Protein AF-A0A083YFI4-F1 (afdb_monomer)

Sequence (212 aa):
MFFKEQSKVVQQERFKRLYSNYQNNYQNDERKKQAILNELHSLQDGAIIGDGRSDFTLKTRSYPFQYNHQNFILLDVPGIEGNEKKVIDQISNATQKAHAIFYVTKTPNPPQKGEEGKRGTIEKIQRQLDSQTEVWTIFNKPINSPRALKDKLINDEKESLKILNKEMKNILGKHYKGYKAVSAQMAFYGLVQALIPETDFDKKKQKFLEIF

InterPro domains:
  IPR006073 GTP binding domain [PF01926] (53-141)
  IPR027417 P-loop containing nucleoside triphosphate hydrolase [G3DSA:3.40.50.300] (4-208)
  IPR027417 P-loop containing nucleoside triphosphate hydrolase [SSF52540] (36-129)

Secondary structure (DSSP, 8-state):
-----HHHHHHHHHHHHHHHHHHHH-TT-HHHHHHHHHHHHHHSTTTTS--S-TT---S-EEEEEEETTEEEEEEEPPPSSS-GGGTHHHHHHHHHT-SEEEEEESSSSPPPPPPTTS--HHHHHHTT--TT-EEEEEEE---SSGGGGSS-S-STTHHHHHHHHHHHHHHHGGGEEEEEEE-HHHHHHHH--S--TTSHHHHHHHHHHTT-

Radius of gyration: 20.37 Å; Cα contacts (8 Å, |Δi|>4): 241; chains: 1; bounding box: 48×40×55 Å

Mean predicted aligned error: 8.04 Å

Nearest PDB structures (foldseek):
  3zjc-assembly1_A  TM=4.559E-01  e=6.738E-02  Homo sapiens
  8esr-assembly1_b  TM=4.733E-01  e=2.720E+00  Schizosaccharomyces pombe
  6rmd-assembly1_A  TM=3.911E-01  e=1.180E+00  Plasmodium falciparum 3D7
  6rmw-assembly1_B  TM=3.793E-01  e=2.019E+00  Plasmodium falciparum 3D7
  6rme-assembly1_C  TM=3.776E-01  e=3.065E+00  Plasmodium falciparum 3D7

pLDDT: mean 82.05, std 11.58, range [45.28, 97.06]

Structure (mmCIF, N/CA/C/O backbone):
data_AF-A0A083YFI4-F1
#
_entry.id   AF-A0A083YFI4-F1
#
loop_
_atom_site.group_PDB
_atom_site.id
_atom_site.type_symbol
_atom_site.label_atom_id
_atom_site.label_alt_id
_atom_site.label_comp_id
_atom_site.label_asym_id
_atom_site.label_entity_id
_atom_site.label_seq_id
_atom_site.pdbx_PDB_ins_code
_atom_site.Cartn_x
_atom_site.Cartn_y
_atom_site.Cartn_z
_atom_site.occupancy
_atom_site.B_iso_or_equiv
_atom_site.auth_seq_id
_atom_site.auth_comp_id
_atom_site.auth_asym_id
_atom_site.auth_atom_id
_atom_site.pdbx_PDB_model_num
ATOM 1 N N . MET A 1 1 ? 3.156 -15.801 -8.049 1.00 48.34 1 MET A N 1
ATOM 2 C CA . MET A 1 1 ? 2.617 -14.423 -8.040 1.00 48.34 1 MET A CA 1
ATOM 3 C C . MET A 1 1 ? 1.168 -14.492 -7.596 1.00 48.34 1 MET A C 1
ATOM 5 O O . MET A 1 1 ? 0.437 -15.287 -8.168 1.00 48.34 1 MET A O 1
ATOM 9 N N . PHE A 1 2 ? 0.800 -13.737 -6.558 1.00 50.25 2 PHE A N 1
ATOM 10 C CA . PHE A 1 2 ? -0.503 -13.816 -5.874 1.00 50.25 2 PHE A CA 1
ATOM 11 C C . PHE A 1 2 ? -1.688 -13.400 -6.770 1.00 50.25 2 PHE A C 1
ATOM 13 O O . PHE A 1 2 ? -2.797 -13.884 -6.593 1.00 50.25 2 PHE A O 1
ATOM 20 N N . PHE A 1 3 ? -1.415 -12.584 -7.794 1.00 57.53 3 PHE A N 1
ATOM 21 C CA . PHE A 1 3 ? -2.350 -12.217 -8.855 1.00 57.53 3 PHE A CA 1
ATOM 22 C C . PHE A 1 3 ? -1.630 -12.395 -10.198 1.00 57.53 3 PHE A C 1
ATOM 24 O O . PHE A 1 3 ? -0.803 -11.568 -10.578 1.00 57.53 3 PHE A O 1
ATOM 31 N N . LYS A 1 4 ? -1.850 -13.516 -10.894 1.00 63.12 4 LYS A N 1
ATOM 32 C CA . LYS A 1 4 ? -1.371 -13.690 -12.277 1.00 63.12 4 LYS A CA 1
ATOM 33 C C . LYS A 1 4 ? -2.410 -13.109 -13.228 1.00 63.12 4 LYS A C 1
ATOM 35 O O . LYS A 1 4 ? -3.120 -13.843 -13.906 1.00 63.12 4 LYS A O 1
ATOM 40 N N . GLU A 1 5 ? -2.524 -11.789 -13.240 1.00 72.25 5 GLU A N 1
ATOM 41 C CA . GLU A 1 5 ? -3.345 -11.122 -14.241 1.00 72.25 5 GLU A CA 1
ATOM 42 C C . GLU A 1 5 ? -2.698 -11.328 -15.617 1.00 72.25 5 GLU A C 1
ATOM 44 O O . GLU A 1 5 ? -1.515 -11.030 -15.809 1.00 72.25 5 GLU A O 1
ATOM 49 N N . GLN A 1 6 ? -3.444 -11.883 -16.574 1.00 75.81 6 GLN A N 1
ATOM 50 C CA . GLN A 1 6 ? -2.901 -12.242 -17.888 1.00 75.81 6 GLN A CA 1
ATOM 51 C C . GLN A 1 6 ? -2.330 -11.019 -18.620 1.00 75.81 6 GLN A C 1
ATOM 53 O O . GLN A 1 6 ? -1.275 -11.110 -19.246 1.00 75.81 6 GLN A O 1
ATOM 58 N N . SER A 1 7 ? -2.973 -9.858 -18.464 1.00 78.56 7 SER A N 1
ATOM 59 C CA . SER A 1 7 ? -2.499 -8.561 -18.957 1.00 78.56 7 SER A CA 1
ATOM 60 C C . SER A 1 7 ? -1.080 -8.247 -18.462 1.00 78.56 7 SER A C 1
ATOM 62 O O . SER A 1 7 ? -0.211 -7.862 -19.247 1.00 78.56 7 SER A O 1
ATOM 64 N N . LYS A 1 8 ? -0.808 -8.481 -17.173 1.00 81.00 8 LYS A N 1
ATOM 65 C CA . LYS A 1 8 ? 0.487 -8.199 -16.560 1.00 81.00 8 LYS A CA 1
ATOM 66 C C . LYS A 1 8 ? 1.566 -9.177 -17.013 1.00 81.00 8 LYS A C 1
ATOM 68 O O . LYS A 1 8 ? 2.686 -8.747 -17.279 1.00 81.00 8 LYS A O 1
ATOM 73 N N . VAL A 1 9 ? 1.229 -10.458 -17.171 1.00 83.62 9 VAL A N 1
ATOM 74 C CA . VAL A 1 9 ? 2.148 -11.461 -17.743 1.00 83.62 9 VAL A CA 1
ATOM 75 C C . VAL A 1 9 ? 2.562 -11.053 -19.158 1.00 83.62 9 VAL A C 1
ATOM 77 O O . VAL A 1 9 ? 3.747 -11.050 -19.476 1.00 83.62 9 VAL A O 1
ATOM 80 N N . VAL A 1 10 ? 1.607 -10.620 -19.986 1.00 86.81 10 VAL A N 1
ATOM 81 C CA . VAL A 1 10 ? 1.885 -10.137 -21.347 1.00 86.81 10 VAL A CA 1
ATOM 82 C C . VAL A 1 10 ? 2.791 -8.901 -21.334 1.00 86.81 10 VAL A C 1
ATOM 84 O O . VAL A 1 10 ? 3.729 -8.831 -22.126 1.00 86.81 10 VAL A O 1
ATOM 87 N N . GLN A 1 11 ? 2.570 -7.946 -20.424 1.00 86.69 11 GLN A N 1
ATOM 88 C CA . GLN A 1 11 ? 3.452 -6.779 -20.277 1.00 86.69 11 GLN A CA 1
ATOM 89 C C . GLN A 1 11 ? 4.880 -7.172 -19.872 1.00 86.69 11 GLN A C 1
ATOM 91 O O . GLN A 1 11 ? 5.835 -6.639 -20.433 1.00 86.69 11 GLN A O 1
ATOM 96 N N . GLN A 1 12 ? 5.037 -8.117 -18.942 1.00 87.81 12 GLN A N 1
ATOM 97 C CA . GLN A 1 12 ? 6.351 -8.603 -18.507 1.00 87.81 12 GLN A CA 1
ATOM 98 C C . GLN A 1 12 ? 7.083 -9.353 -19.628 1.00 87.81 12 GLN A C 1
ATOM 100 O O . GLN A 1 12 ? 8.281 -9.161 -19.816 1.00 87.81 12 GLN A O 1
ATOM 105 N N . GLU A 1 13 ? 6.375 -10.155 -20.425 1.00 89.88 13 GLU A N 1
ATOM 106 C CA . GLU A 1 13 ? 6.953 -10.808 -21.605 1.00 89.88 13 GLU A CA 1
ATOM 107 C C . GLU A 1 13 ? 7.334 -9.800 -22.698 1.00 89.88 13 GLU A C 1
ATOM 109 O O . GLU A 1 13 ? 8.404 -9.910 -23.301 1.00 89.88 13 GLU A O 1
ATOM 114 N N . ARG A 1 14 ? 6.512 -8.765 -22.918 1.00 91.38 14 ARG A N 1
ATOM 115 C CA . ARG A 1 14 ? 6.862 -7.654 -23.817 1.00 91.38 14 ARG A CA 1
ATOM 116 C C . ARG A 1 14 ? 8.122 -6.942 -23.338 1.00 91.38 14 ARG A C 1
ATOM 118 O O . ARG A 1 14 ? 9.013 -6.724 -24.152 1.00 91.38 14 ARG A O 1
ATOM 125 N N . PHE A 1 15 ? 8.221 -6.637 -22.043 1.00 92.06 15 PHE A N 1
ATOM 126 C CA . PHE A 1 15 ? 9.411 -6.031 -21.445 1.00 92.06 15 PHE A CA 1
ATOM 127 C C . PHE A 1 15 ? 10.665 -6.864 -21.736 1.00 92.06 15 PHE A C 1
ATOM 129 O O . PHE A 1 15 ? 11.638 -6.328 -22.260 1.00 92.06 15 PHE A O 1
ATOM 136 N N . LYS A 1 16 ? 10.627 -8.179 -21.472 1.00 90.12 16 LYS A N 1
ATOM 137 C CA . LYS A 1 16 ? 11.763 -9.086 -21.719 1.00 90.12 16 LYS A CA 1
ATOM 138 C C . LYS A 1 16 ? 12.209 -9.055 -23.181 1.00 90.12 16 LYS A C 1
ATOM 140 O O . LYS A 1 16 ? 13.391 -8.872 -23.451 1.00 90.12 16 LYS A O 1
ATOM 145 N N . ARG A 1 17 ? 11.266 -9.173 -24.124 1.00 90.00 17 ARG A N 1
ATOM 146 C CA . ARG A 1 17 ? 11.559 -9.126 -25.569 1.00 90.00 17 ARG A CA 1
ATOM 147 C C . ARG A 1 17 ? 12.177 -7.795 -25.985 1.00 90.00 17 ARG A C 1
ATOM 149 O O . ARG A 1 17 ? 13.165 -7.777 -26.715 1.00 90.00 17 ARG A O 1
ATOM 156 N N . LEU A 1 18 ? 11.603 -6.687 -25.517 1.00 89.88 18 LEU A N 1
ATOM 157 C CA . LEU A 1 18 ? 12.092 -5.349 -25.838 1.00 89.88 18 LEU A CA 1
ATOM 158 C C . LEU A 1 18 ? 13.505 -5.131 -25.283 1.00 89.88 18 LEU A C 1
ATOM 160 O O . LEU A 1 18 ? 14.359 -4.580 -25.972 1.00 89.88 18 LEU A O 1
ATOM 164 N N . TYR A 1 19 ? 13.763 -5.619 -24.069 1.00 87.94 19 TYR A N 1
ATOM 165 C CA . TYR A 1 19 ? 15.064 -5.523 -23.420 1.00 87.94 19 TYR A CA 1
ATOM 166 C C . TYR A 1 19 ? 16.136 -6.353 -24.143 1.00 87.94 19 TYR A C 1
ATOM 168 O O . TYR A 1 19 ? 17.214 -5.834 -24.426 1.00 87.94 19 TYR A O 1
ATOM 176 N N . SER A 1 20 ? 15.836 -7.595 -24.539 1.00 86.69 20 SER A N 1
ATOM 177 C CA . SER A 1 20 ? 16.761 -8.404 -25.349 1.00 86.69 20 SER A CA 1
ATOM 178 C C . SER A 1 20 ? 17.092 -7.736 -26.688 1.00 86.69 20 SER A C 1
ATOM 180 O O . SER A 1 20 ? 18.245 -7.726 -27.111 1.00 86.69 20 SER A O 1
ATOM 182 N N . ASN A 1 21 ? 16.104 -7.117 -27.342 1.00 83.88 21 ASN A N 1
ATOM 183 C CA . ASN A 1 21 ? 16.334 -6.364 -28.577 1.00 83.88 21 ASN A CA 1
ATOM 184 C C . ASN A 1 21 ? 17.195 -5.114 -28.346 1.00 83.88 21 ASN A C 1
ATOM 186 O O . ASN A 1 21 ? 18.066 -4.818 -29.164 1.00 83.88 21 ASN A O 1
ATOM 190 N N . TYR A 1 22 ? 16.968 -4.397 -27.240 1.00 82.06 22 TYR A N 1
ATOM 191 C CA . TYR A 1 22 ? 17.758 -3.233 -26.839 1.00 82.06 22 TYR A CA 1
ATOM 192 C C . TYR A 1 22 ? 19.246 -3.579 -26.699 1.00 82.06 22 TYR A C 1
ATOM 194 O O . TYR A 1 22 ? 20.089 -2.880 -27.261 1.00 82.06 22 TYR A O 1
ATOM 202 N N . GLN A 1 23 ? 19.560 -4.683 -26.012 1.00 78.19 23 GLN A N 1
ATOM 203 C CA . GLN A 1 23 ? 20.938 -5.136 -25.797 1.00 78.19 23 GLN A CA 1
ATOM 204 C C . GLN A 1 23 ? 21.660 -5.495 -27.104 1.00 78.19 23 GLN A C 1
ATOM 206 O O . GLN A 1 23 ? 22.851 -5.218 -27.232 1.00 78.19 23 GLN A O 1
ATOM 211 N N . ASN A 1 24 ? 20.947 -6.073 -28.076 1.00 76.19 24 ASN A N 1
ATOM 212 C CA . ASN A 1 24 ? 21.559 -6.630 -29.285 1.00 76.19 24 ASN A CA 1
ATOM 213 C C . ASN A 1 24 ? 21.723 -5.628 -30.443 1.00 76.19 24 ASN A C 1
ATOM 215 O O . ASN A 1 24 ? 22.639 -5.792 -31.243 1.00 76.19 24 ASN A O 1
ATOM 219 N N . ASN A 1 25 ? 20.857 -4.611 -30.570 1.00 69.44 25 ASN A N 1
ATOM 220 C CA . ASN A 1 25 ? 20.651 -3.949 -31.873 1.00 69.44 25 ASN A CA 1
ATOM 221 C C . ASN A 1 25 ? 20.820 -2.417 -31.913 1.00 69.44 25 ASN A C 1
ATOM 223 O O . ASN A 1 25 ? 20.696 -1.838 -32.992 1.00 69.44 25 ASN A O 1
ATOM 227 N N . TYR A 1 26 ? 21.080 -1.728 -30.794 1.00 64.00 26 TYR A N 1
ATOM 228 C CA . TYR A 1 26 ? 20.929 -0.257 -30.739 1.00 64.00 26 TYR A CA 1
ATOM 229 C C . TYR A 1 26 ? 22.141 0.527 -30.218 1.00 64.00 26 TYR A C 1
ATOM 231 O O . TYR A 1 26 ? 21.986 1.640 -29.723 1.00 64.00 26 TYR A O 1
ATOM 239 N N . GLN A 1 27 ? 23.359 0.004 -30.381 1.00 61.72 27 GLN A N 1
ATOM 240 C CA . GLN A 1 27 ? 24.574 0.706 -29.937 1.00 61.72 27 GLN A CA 1
ATOM 241 C C . GLN A 1 27 ? 24.898 1.985 -30.742 1.00 61.72 27 GLN A C 1
ATOM 243 O O . GLN A 1 27 ? 25.585 2.853 -30.218 1.00 61.72 27 GLN A O 1
ATOM 248 N N . ASN A 1 28 ? 24.362 2.149 -31.964 1.00 66.25 28 ASN A N 1
ATOM 249 C CA . ASN A 1 28 ? 24.799 3.201 -32.901 1.00 66.25 28 ASN A CA 1
ATOM 250 C C . ASN A 1 28 ? 23.723 4.250 -33.289 1.00 66.25 28 ASN A C 1
ATOM 252 O O . ASN A 1 28 ? 24.005 5.118 -34.111 1.00 66.25 28 ASN A O 1
ATOM 256 N N . ASP A 1 29 ? 22.499 4.197 -32.738 1.00 79.44 29 ASP A N 1
ATOM 257 C CA . ASP A 1 29 ? 21.409 5.158 -33.033 1.00 79.44 29 ASP A CA 1
ATOM 258 C C . ASP A 1 29 ? 20.744 5.655 -31.736 1.00 79.44 29 ASP A C 1
ATOM 260 O O . ASP A 1 29 ? 19.821 5.037 -31.195 1.00 79.44 29 ASP A O 1
ATOM 264 N N . GLU A 1 30 ? 21.223 6.798 -31.235 1.00 80.62 30 GLU A N 1
ATOM 265 C CA . GLU A 1 30 ? 20.799 7.386 -29.956 1.00 80.62 30 GLU A CA 1
ATOM 266 C C . GLU A 1 30 ? 19.299 7.738 -29.907 1.00 80.62 30 GLU A C 1
ATOM 268 O O . GLU A 1 30 ? 18.665 7.614 -28.857 1.00 80.62 30 GLU A O 1
ATOM 273 N N . ARG A 1 31 ? 18.669 8.105 -31.035 1.00 82.88 31 ARG A N 1
ATOM 274 C CA . ARG A 1 31 ? 17.223 8.405 -31.048 1.00 82.88 31 ARG A CA 1
ATOM 275 C C . ARG A 1 31 ? 16.388 7.145 -30.856 1.00 82.88 31 ARG A C 1
ATOM 277 O O . ARG A 1 31 ? 15.433 7.156 -30.077 1.00 82.88 31 ARG A O 1
ATOM 284 N N . LYS A 1 32 ? 16.743 6.054 -31.541 1.00 81.62 32 LYS A N 1
ATOM 285 C CA . LYS A 1 32 ? 16.047 4.765 -31.381 1.00 81.62 32 LYS A CA 1
ATOM 286 C C . LYS A 1 32 ? 16.263 4.181 -29.989 1.00 81.62 32 LYS A C 1
ATOM 288 O O . LYS A 1 32 ? 15.315 3.682 -29.388 1.00 81.62 32 LYS A O 1
ATOM 293 N N . LYS A 1 33 ? 17.474 4.317 -29.452 1.00 82.19 33 LYS A N 1
ATOM 294 C CA . LYS A 1 33 ? 17.817 3.926 -28.082 1.00 82.19 33 LYS A CA 1
ATOM 295 C C . LYS A 1 33 ? 16.924 4.626 -27.055 1.00 82.19 33 LYS A C 1
ATOM 297 O O . LYS A 1 33 ? 16.316 3.955 -26.223 1.00 82.19 33 LYS A O 1
ATOM 302 N N . GLN A 1 34 ? 16.769 5.948 -27.159 1.00 84.44 34 GLN A N 1
ATOM 303 C CA . GLN A 1 34 ? 15.918 6.708 -26.241 1.00 84.44 34 GLN A CA 1
ATOM 304 C C . GLN A 1 34 ? 14.441 6.299 -26.332 1.00 84.44 34 GLN A C 1
ATOM 306 O O . GLN A 1 34 ? 13.768 6.191 -25.308 1.00 84.44 34 GLN A O 1
ATOM 311 N N . ALA A 1 35 ? 13.928 6.041 -27.539 1.00 86.94 35 ALA A N 1
ATOM 312 C CA . ALA A 1 35 ? 12.547 5.596 -27.723 1.00 86.94 35 ALA A CA 1
ATOM 313 C C . ALA A 1 35 ? 12.279 4.246 -27.032 1.00 86.94 35 ALA A C 1
ATOM 315 O O . ALA A 1 35 ? 11.279 4.100 -26.328 1.00 86.94 35 ALA A O 1
ATOM 316 N N . ILE A 1 36 ? 13.202 3.290 -27.168 1.00 86.25 36 ILE A N 1
ATOM 317 C CA . ILE A 1 36 ? 13.095 1.968 -26.537 1.00 86.25 36 ILE A CA 1
ATOM 318 C C . ILE A 1 36 ? 13.219 2.071 -25.016 1.00 86.25 36 ILE A C 1
ATOM 320 O O . ILE A 1 36 ? 12.456 1.426 -24.302 1.00 86.25 36 ILE A O 1
ATOM 324 N N . LEU A 1 37 ? 14.127 2.909 -24.505 1.00 86.06 37 LEU A N 1
ATOM 325 C CA . LEU A 1 37 ? 14.246 3.152 -23.064 1.00 86.06 37 LEU A CA 1
ATOM 326 C C . LEU A 1 37 ? 12.955 3.728 -22.477 1.00 86.06 37 LEU A C 1
ATOM 328 O O . LEU A 1 37 ? 12.505 3.267 -21.430 1.00 86.06 37 LEU A O 1
ATOM 332 N N . ASN A 1 38 ? 12.314 4.678 -23.161 1.00 88.00 38 ASN A N 1
ATOM 333 C CA . ASN A 1 38 ? 11.027 5.224 -22.724 1.00 88.00 38 ASN A CA 1
ATOM 334 C C . ASN A 1 38 ? 9.939 4.136 -22.667 1.00 88.00 38 ASN A C 1
ATOM 336 O O . ASN A 1 38 ? 9.152 4.091 -21.720 1.00 88.00 38 ASN A O 1
ATOM 340 N N . GLU A 1 39 ? 9.914 3.228 -23.646 1.00 90.25 39 GLU A N 1
ATOM 341 C CA . GLU A 1 39 ? 8.981 2.099 -23.649 1.00 90.25 39 GLU A CA 1
ATOM 342 C C . GLU A 1 39 ? 9.288 1.105 -22.516 1.00 90.25 39 GLU A C 1
ATOM 344 O O . GLU A 1 39 ? 8.376 0.727 -21.777 1.00 90.25 39 GLU A O 1
ATOM 349 N N . LEU A 1 40 ? 10.559 0.749 -22.295 1.00 90.06 40 LEU A N 1
ATOM 350 C CA . LEU A 1 40 ? 10.985 -0.076 -21.159 1.00 90.06 40 LEU A CA 1
ATOM 351 C C . LEU A 1 40 ? 10.562 0.547 -19.827 1.00 90.06 40 LEU A C 1
ATOM 353 O O . LEU A 1 40 ? 10.022 -0.151 -18.972 1.00 90.06 40 LEU A O 1
ATOM 357 N N . HIS A 1 41 ? 10.745 1.859 -19.660 1.00 87.81 41 HIS A N 1
ATOM 358 C CA . HIS A 1 41 ? 10.334 2.576 -18.453 1.00 87.81 41 HIS A CA 1
ATOM 359 C C . HIS A 1 41 ? 8.824 2.522 -18.216 1.00 87.81 41 HIS A C 1
ATOM 361 O O . HIS A 1 41 ? 8.406 2.475 -17.061 1.00 87.81 41 HIS A O 1
ATOM 367 N N . SER A 1 42 ? 8.013 2.501 -19.277 1.00 87.06 42 SER A N 1
ATOM 368 C CA . SER A 1 42 ? 6.555 2.362 -19.169 1.00 87.06 42 SER A CA 1
ATOM 369 C C . SER A 1 42 ? 6.102 0.940 -18.816 1.00 87.06 42 SER A C 1
ATOM 371 O O . SER A 1 42 ? 5.043 0.759 -18.218 1.00 87.06 42 SER A O 1
ATOM 373 N N . LEU A 1 43 ? 6.908 -0.066 -19.170 1.00 88.88 43 LEU A N 1
ATOM 374 C CA . LEU A 1 43 ? 6.620 -1.484 -18.950 1.00 88.88 43 LEU A CA 1
ATOM 375 C C . LEU A 1 43 ? 7.242 -2.037 -17.658 1.00 88.88 43 LEU A C 1
ATOM 377 O O . LEU A 1 43 ? 6.839 -3.115 -17.214 1.00 88.88 43 LEU A O 1
ATOM 381 N N . GLN A 1 44 ? 8.210 -1.329 -17.064 1.00 89.50 44 GLN A N 1
ATOM 382 C CA . GLN A 1 44 ? 8.877 -1.775 -15.845 1.00 89.50 44 GLN A CA 1
ATOM 383 C C . GLN A 1 44 ? 7.888 -1.890 -14.675 1.00 89.50 44 GLN A C 1
ATOM 385 O O . GLN A 1 44 ? 6.971 -1.084 -14.485 1.00 89.50 44 GLN A O 1
ATOM 390 N N . ASP A 1 45 ? 8.112 -2.889 -13.839 1.00 89.69 45 ASP A N 1
ATOM 391 C CA . ASP A 1 45 ? 7.436 -3.033 -12.565 1.00 89.69 45 ASP A CA 1
ATOM 392 C C . ASP A 1 45 ? 7.828 -1.880 -11.626 1.00 89.69 45 ASP A C 1
ATOM 394 O O . ASP A 1 45 ? 8.972 -1.435 -11.588 1.00 89.69 45 ASP A O 1
ATOM 398 N N . GLY A 1 46 ? 6.864 -1.392 -10.844 1.00 87.31 46 GLY A N 1
ATOM 399 C CA . GLY A 1 46 ? 7.092 -0.278 -9.921 1.00 87.31 46 GLY A CA 1
ATOM 400 C C . GLY A 1 46 ? 6.984 1.115 -10.548 1.00 87.31 46 GLY A C 1
ATOM 401 O O . GLY A 1 46 ? 7.178 2.091 -9.837 1.00 87.31 46 GLY A O 1
ATOM 402 N N . ALA A 1 47 ? 6.591 1.242 -11.823 1.00 84.00 47 ALA A N 1
ATOM 403 C CA . ALA A 1 47 ? 6.419 2.540 -12.495 1.00 84.00 47 ALA A CA 1
ATOM 404 C C . ALA A 1 47 ? 5.424 3.505 -11.806 1.00 84.00 47 ALA A C 1
ATOM 406 O O . ALA A 1 47 ? 5.481 4.712 -12.025 1.00 84.00 47 ALA A O 1
ATOM 407 N N . ILE A 1 48 ? 4.509 2.986 -10.976 1.00 82.19 48 ILE A N 1
ATOM 408 C CA . ILE A 1 48 ? 3.553 3.785 -10.187 1.00 82.19 48 ILE A CA 1
ATOM 409 C C . ILE A 1 48 ? 4.025 4.072 -8.754 1.00 82.19 48 ILE A C 1
ATOM 411 O O . ILE A 1 48 ? 3.335 4.772 -8.017 1.00 82.19 48 ILE A O 1
ATOM 415 N N . ILE A 1 49 ? 5.163 3.514 -8.331 1.00 83.88 49 ILE A N 1
ATOM 416 C CA . ILE A 1 49 ? 5.735 3.776 -7.010 1.00 83.88 49 ILE A CA 1
ATOM 417 C C . ILE A 1 49 ? 6.328 5.184 -7.043 1.00 83.88 49 ILE A C 1
ATOM 419 O O . ILE A 1 49 ? 7.217 5.469 -7.842 1.00 83.88 49 ILE A O 1
ATOM 423 N N . GLY A 1 50 ? 5.820 6.058 -6.173 1.00 73.62 50 GLY A N 1
ATOM 424 C CA . GLY A 1 50 ? 6.309 7.427 -6.059 1.00 73.62 50 GLY A CA 1
ATOM 425 C C . GLY A 1 50 ? 7.781 7.495 -5.649 1.00 73.62 50 GLY A C 1
ATOM 426 O O . GLY A 1 50 ? 8.317 6.602 -4.993 1.00 73.62 50 GLY A O 1
ATOM 427 N N . ASP A 1 51 ? 8.426 8.603 -5.990 1.00 66.75 51 ASP A N 1
ATOM 428 C CA . ASP A 1 51 ? 9.831 8.887 -5.677 1.00 66.75 51 ASP A CA 1
ATOM 429 C C . ASP A 1 51 ? 10.032 9.558 -4.304 1.00 66.75 51 ASP A C 1
ATOM 431 O O . ASP A 1 51 ? 11.130 9.998 -3.969 1.00 66.75 51 ASP A O 1
ATOM 435 N N . GLY A 1 52 ? 8.973 9.617 -3.490 1.00 61.88 52 GLY A N 1
ATOM 436 C CA . GLY A 1 52 ? 8.989 10.192 -2.144 1.00 61.88 52 GLY A CA 1
ATOM 437 C C . GLY A 1 52 ? 8.637 11.679 -2.076 1.00 61.88 52 GLY A C 1
ATOM 438 O O . GLY A 1 52 ? 8.597 12.224 -0.972 1.00 61.88 52 GLY A O 1
ATOM 439 N N . ARG A 1 53 ? 8.341 12.335 -3.207 1.00 61.62 53 ARG A N 1
ATOM 440 C CA . ARG A 1 53 ? 7.790 13.699 -3.205 1.00 61.62 53 ARG A CA 1
ATOM 441 C C . ARG A 1 53 ? 6.384 13.724 -2.594 1.00 61.62 53 ARG A C 1
ATOM 443 O O . ARG A 1 53 ? 5.571 12.834 -2.851 1.00 61.62 53 ARG A O 1
ATOM 450 N N . SER A 1 54 ? 6.094 14.756 -1.798 1.00 55.69 54 SER A N 1
ATOM 451 C CA . SER A 1 54 ? 4.726 15.053 -1.356 1.00 55.69 54 SER A CA 1
ATOM 452 C C . SER A 1 54 ? 3.838 15.333 -2.574 1.00 55.69 54 SER A C 1
ATOM 454 O O . SER A 1 54 ? 4.308 15.891 -3.563 1.00 55.69 54 SER A O 1
ATOM 456 N N . ASP A 1 55 ? 2.565 14.940 -2.508 1.00 55.66 55 ASP A N 1
ATOM 457 C CA . ASP A 1 55 ? 1.546 15.196 -3.542 1.00 55.66 55 ASP A CA 1
ATOM 458 C C . ASP A 1 55 ? 1.735 14.471 -4.895 1.00 55.66 55 ASP A C 1
ATOM 460 O O . ASP A 1 55 ? 1.238 14.924 -5.925 1.00 55.66 55 ASP A O 1
ATOM 464 N N . PHE A 1 56 ? 2.402 13.308 -4.912 1.00 58.16 56 PHE A N 1
ATOM 465 C CA . PHE A 1 56 ? 2.609 12.508 -6.135 1.00 58.16 56 PHE A CA 1
ATOM 466 C C . PHE A 1 56 ? 1.300 12.135 -6.866 1.00 58.16 56 PHE A C 1
ATOM 468 O O . PHE A 1 56 ? 1.234 12.152 -8.098 1.00 58.16 56 PHE A O 1
ATOM 475 N N . THR A 1 57 ? 0.233 11.839 -6.120 1.00 59.25 57 THR A N 1
ATOM 476 C CA . THR A 1 57 ? -1.093 11.535 -6.674 1.00 59.25 57 THR A CA 1
ATOM 477 C C . THR A 1 57 ? -1.989 12.758 -6.511 1.00 59.25 57 THR A C 1
ATOM 479 O O . THR A 1 57 ? -2.436 13.049 -5.412 1.00 59.25 57 THR A O 1
ATOM 482 N N . LEU A 1 58 ? -2.267 13.481 -7.602 1.00 65.19 58 LEU A N 1
ATOM 483 C CA . LEU A 1 58 ? -3.148 14.667 -7.601 1.00 65.19 58 LEU A CA 1
ATOM 484 C C . LEU A 1 58 ? -4.604 14.356 -7.990 1.00 65.19 58 LEU A C 1
ATOM 486 O O . LEU A 1 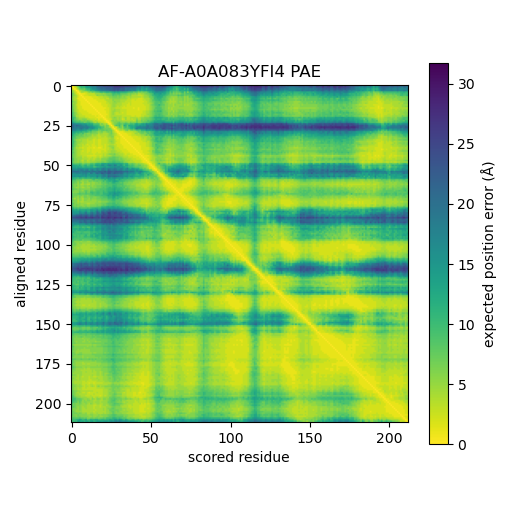58 ? -5.484 15.210 -7.882 1.00 65.19 58 LEU A O 1
ATOM 490 N N . LYS A 1 59 ? -4.857 13.148 -8.501 1.00 73.00 59 LYS A N 1
ATOM 491 C CA . LYS A 1 59 ? -6.178 12.664 -8.910 1.00 73.00 59 LYS A CA 1
ATOM 492 C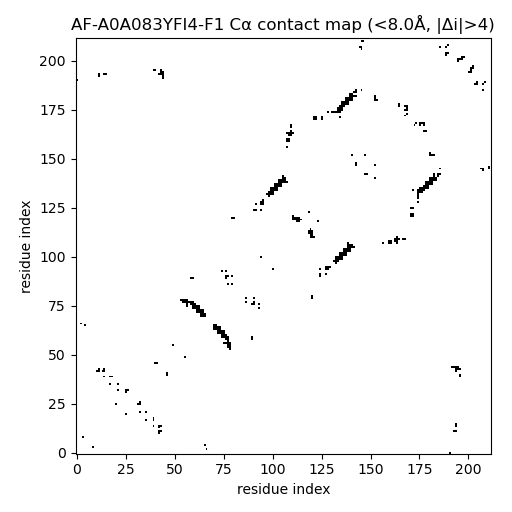 C . LYS A 1 59 ? -6.329 11.214 -8.489 1.00 73.00 59 LYS A C 1
ATOM 494 O O . LYS A 1 59 ? -5.399 10.437 -8.696 1.00 73.00 59 LYS A O 1
ATOM 499 N N . THR A 1 60 ? -7.506 10.854 -7.986 1.00 78.44 60 THR A N 1
ATOM 500 C CA . THR A 1 60 ? -7.835 9.457 -7.694 1.00 78.44 60 THR A CA 1
ATOM 501 C C . THR A 1 60 ? -7.658 8.587 -8.938 1.00 78.44 60 THR A C 1
ATOM 503 O O . THR A 1 60 ? -8.235 8.872 -9.990 1.00 78.44 60 THR A O 1
ATOM 506 N N . ARG A 1 61 ? -6.870 7.517 -8.822 1.00 84.25 61 ARG A N 1
ATOM 507 C CA . ARG A 1 61 ? -6.700 6.501 -9.868 1.00 84.25 61 ARG A CA 1
ATOM 508 C C . ARG A 1 61 ? -7.494 5.255 -9.506 1.00 84.25 61 ARG A C 1
ATOM 510 O O . ARG A 1 61 ? -7.587 4.894 -8.340 1.00 84.25 61 ARG A O 1
ATOM 517 N N . SER A 1 62 ? -8.079 4.614 -10.512 1.00 87.75 62 SER A N 1
ATOM 518 C CA . SER A 1 62 ? -8.851 3.379 -10.347 1.00 87.75 62 SER A CA 1
ATOM 519 C C . SER A 1 62 ? -8.127 2.229 -11.028 1.00 87.75 62 SER A C 1
ATOM 521 O O . SER A 1 62 ? -7.780 2.335 -12.203 1.00 87.75 62 SER A O 1
ATOM 523 N N . TYR A 1 63 ? -7.933 1.135 -10.301 1.00 88.00 63 TYR A N 1
ATOM 524 C CA . TYR A 1 63 ? -7.298 -0.079 -10.798 1.00 88.00 63 TYR A CA 1
ATOM 525 C C . TYR A 1 63 ? -8.295 -1.238 -10.685 1.00 88.00 63 TYR A C 1
ATOM 527 O O . TYR A 1 63 ? -8.584 -1.673 -9.566 1.00 88.00 63 TYR A O 1
ATOM 535 N N . PRO A 1 64 ? -8.881 -1.701 -11.801 1.00 89.19 64 PRO A N 1
ATOM 536 C CA . PRO A 1 64 ? -9.764 -2.856 -11.792 1.00 89.19 64 PRO A CA 1
ATOM 537 C C . PRO A 1 64 ? -8.946 -4.140 -11.632 1.00 89.19 64 PRO A C 1
ATOM 539 O O . PRO A 1 64 ? -7.922 -4.316 -12.284 1.00 89.19 64 PRO A O 1
ATOM 542 N N . PHE A 1 65 ? -9.425 -5.043 -10.786 1.00 87.12 65 PHE A N 1
ATOM 543 C CA . PHE A 1 65 ? -8.839 -6.355 -10.553 1.00 87.12 65 PHE A CA 1
ATOM 544 C C . PHE A 1 65 ? -9.917 -7.431 -10.592 1.00 87.12 65 PHE A C 1
ATOM 546 O O . PHE A 1 65 ? -11.079 -7.190 -10.257 1.00 87.12 65 PHE A O 1
ATOM 553 N N . GLN A 1 66 ? -9.494 -8.642 -10.942 1.00 85.25 66 GLN A N 1
ATOM 554 C CA . GLN A 1 66 ? -10.302 -9.845 -10.832 1.00 85.25 66 GLN A CA 1
ATOM 555 C C . GLN A 1 66 ? -9.538 -10.899 -10.029 1.00 85.25 66 GLN A C 1
ATOM 557 O O . GLN A 1 66 ? -8.375 -11.191 -10.310 1.00 85.25 66 GLN A O 1
ATOM 562 N N . TYR A 1 67 ? -10.195 -11.488 -9.034 1.00 82.25 67 TYR A N 1
ATOM 563 C CA . TYR A 1 67 ? -9.649 -12.590 -8.248 1.00 82.25 67 TYR A CA 1
ATOM 564 C C . TYR A 1 67 ? -10.760 -13.568 -7.876 1.00 82.25 67 TYR A C 1
ATOM 566 O O . TYR A 1 67 ? -11.814 -13.147 -7.414 1.00 82.25 67 TYR A O 1
ATOM 574 N N . ASN A 1 68 ? -10.542 -14.871 -8.084 1.00 85.38 68 ASN A N 1
ATOM 575 C CA . ASN A 1 68 ? -11.546 -15.918 -7.843 1.00 85.38 68 ASN A CA 1
ATOM 576 C C . ASN A 1 68 ? -12.925 -15.597 -8.460 1.00 85.38 68 ASN A C 1
ATOM 578 O O . ASN A 1 68 ? -13.952 -15.789 -7.818 1.00 85.38 68 ASN A O 1
ATOM 582 N N . HIS A 1 69 ? -12.938 -15.091 -9.700 1.00 86.00 69 HIS A N 1
ATOM 583 C CA . HIS A 1 69 ? -14.133 -14.628 -10.430 1.00 86.00 69 HIS A CA 1
ATOM 584 C C . HIS A 1 69 ? -14.849 -13.403 -9.836 1.00 86.00 69 HIS A C 1
ATOM 586 O O . HIS A 1 69 ? -15.851 -12.958 -10.390 1.00 86.00 69 HIS A O 1
ATOM 592 N N . GLN A 1 70 ? -14.318 -12.806 -8.769 1.00 88.00 70 GLN A N 1
ATOM 593 C CA . GLN A 1 70 ? -14.831 -11.571 -8.195 1.00 88.00 70 GLN A CA 1
ATOM 594 C C . GLN A 1 70 ? -14.079 -10.369 -8.765 1.00 88.00 70 GLN A C 1
ATOM 596 O O . GLN A 1 70 ? -12.849 -10.308 -8.704 1.00 88.00 70 GLN A O 1
ATOM 601 N N . ASN A 1 71 ? -14.827 -9.390 -9.270 1.00 90.56 71 ASN A N 1
ATOM 602 C CA . ASN A 1 71 ? -14.273 -8.109 -9.690 1.00 90.56 71 ASN A CA 1
ATOM 603 C C . ASN A 1 71 ? -14.257 -7.134 -8.511 1.00 90.56 71 ASN A C 1
ATOM 605 O O . ASN A 1 71 ? -15.230 -7.035 -7.759 1.00 90.56 71 ASN A O 1
ATOM 609 N N . PHE A 1 72 ? -13.169 -6.388 -8.372 1.00 90.94 72 PHE A N 1
ATOM 610 C CA . PHE A 1 72 ? -13.055 -5.294 -7.416 1.00 90.94 72 PHE A CA 1
ATOM 611 C C . PHE A 1 72 ? -12.177 -4.183 -7.987 1.00 90.94 72 PHE A C 1
ATO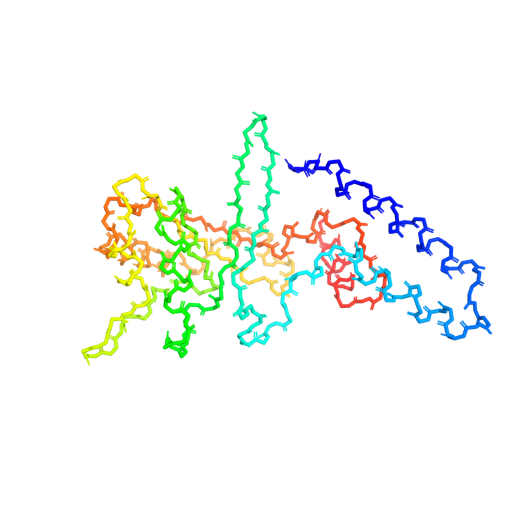M 613 O O . PHE A 1 72 ? -11.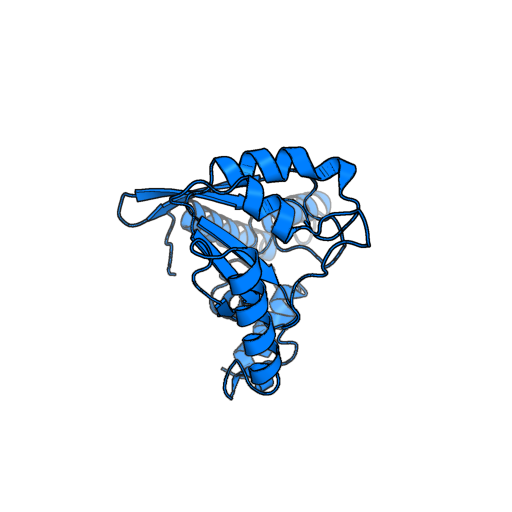432 -4.384 -8.942 1.00 90.94 72 PHE A O 1
ATOM 620 N N . ILE A 1 73 ? -12.285 -2.986 -7.418 1.00 91.19 73 ILE A N 1
ATOM 621 C CA . ILE A 1 73 ? -11.518 -1.821 -7.855 1.00 91.19 73 ILE A CA 1
ATOM 622 C C . ILE A 1 73 ? -10.720 -1.316 -6.661 1.00 91.19 73 ILE A C 1
ATOM 624 O O . ILE A 1 73 ? -11.290 -1.066 -5.599 1.00 91.19 73 ILE A O 1
ATOM 628 N N . LEU A 1 74 ? -9.412 -1.143 -6.840 1.00 91.31 74 LEU A N 1
ATOM 629 C CA . LEU A 1 74 ? -8.594 -0.384 -5.902 1.00 91.31 74 LEU A CA 1
ATOM 630 C C . LEU A 1 74 ? -8.574 1.078 -6.334 1.00 91.31 74 LEU A C 1
ATOM 632 O O . LEU A 1 74 ? -8.210 1.400 -7.467 1.00 91.31 74 LEU A O 1
ATOM 636 N N . LEU A 1 75 ? -8.983 1.954 -5.421 1.00 89.06 75 LEU A N 1
ATOM 637 C CA . LEU A 1 75 ? -8.923 3.398 -5.597 1.00 89.06 75 LEU A CA 1
ATOM 638 C C . LEU A 1 75 ? -7.679 3.920 -4.878 1.00 89.06 75 LEU A C 1
ATOM 640 O O . LEU A 1 75 ? -7.605 3.866 -3.653 1.00 89.06 75 LEU A O 1
ATOM 644 N N . ASP A 1 76 ? -6.712 4.418 -5.640 1.00 86.50 76 ASP A N 1
ATOM 645 C CA . ASP A 1 76 ? -5.555 5.136 -5.106 1.00 86.50 76 ASP A CA 1
ATOM 646 C C . ASP A 1 76 ? -5.910 6.617 -5.012 1.00 86.50 76 ASP A C 1
ATOM 648 O O . ASP A 1 76 ? -6.147 7.272 -6.031 1.00 86.50 76 ASP A O 1
ATOM 652 N N . VAL A 1 77 ? -6.031 7.116 -3.785 1.00 80.75 77 VAL A N 1
ATOM 653 C CA . VAL A 1 77 ? -6.465 8.482 -3.490 1.00 80.75 77 VAL A CA 1
ATOM 654 C C . VAL A 1 77 ? -5.254 9.371 -3.192 1.00 80.75 77 VAL A C 1
ATOM 656 O O . VAL A 1 77 ? -4.265 8.886 -2.643 1.00 80.75 77 VAL A O 1
ATOM 659 N N . PRO A 1 78 ? -5.306 10.672 -3.530 1.00 74.31 78 PRO A N 1
ATOM 660 C CA . PRO A 1 78 ? -4.258 11.622 -3.166 1.00 74.31 78 PRO A CA 1
ATOM 661 C C . PRO A 1 78 ? -3.901 11.602 -1.680 1.00 74.31 78 PRO A C 1
ATOM 663 O O . PRO A 1 78 ? -4.723 11.229 -0.841 1.00 74.31 78 PRO A O 1
ATOM 666 N N . GLY A 1 79 ? -2.694 12.081 -1.365 1.00 69.19 79 GLY A N 1
ATOM 667 C CA . GLY A 1 79 ? -2.231 12.255 0.009 1.00 69.19 79 GLY A CA 1
ATOM 668 C C . GLY A 1 79 ? -3.273 12.983 0.857 1.00 69.19 79 GLY A C 1
ATOM 669 O O . GLY A 1 79 ? -3.719 14.079 0.524 1.00 69.19 79 GLY A O 1
ATOM 670 N N . ILE A 1 80 ? -3.683 12.331 1.941 1.00 62.59 80 ILE A N 1
ATOM 671 C CA . ILE A 1 80 ? -4.786 12.786 2.791 1.00 62.59 80 ILE A CA 1
ATOM 672 C C . ILE A 1 80 ? -4.302 13.608 4.000 1.00 62.59 80 ILE A C 1
ATOM 674 O O . ILE A 1 80 ? -5.115 14.138 4.752 1.00 62.59 80 ILE A O 1
ATOM 678 N N . GLU A 1 81 ? -2.985 13.713 4.187 1.00 60.47 81 GLU A N 1
ATOM 679 C CA . GLU A 1 81 ? -2.308 14.474 5.243 1.00 60.47 81 GLU A CA 1
ATOM 680 C C . GLU A 1 81 ? -1.624 15.689 4.590 1.00 60.47 81 GLU A C 1
ATOM 682 O O . GLU A 1 81 ? -0.558 15.554 3.993 1.00 60.47 81 GLU A O 1
ATOM 687 N N . GLY A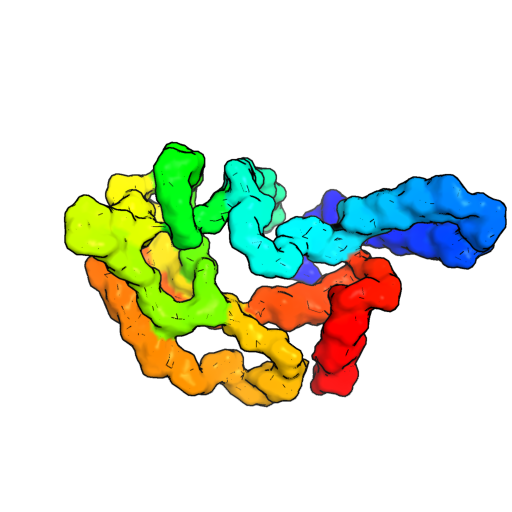 1 82 ? -2.265 16.864 4.603 1.00 58.19 82 GLY A N 1
ATOM 688 C CA . GLY A 1 82 ? -1.784 18.040 3.860 1.00 58.19 82 GLY A CA 1
ATOM 689 C C . GLY A 1 82 ? -2.881 19.062 3.554 1.00 58.19 82 GLY A C 1
ATOM 690 O O . GLY A 1 82 ? -3.927 19.043 4.185 1.00 58.19 82 GLY A O 1
ATOM 691 N N . ASN A 1 83 ? -2.659 19.981 2.604 1.00 55.47 83 ASN A N 1
ATOM 692 C CA . ASN A 1 83 ? -3.546 21.126 2.331 1.00 55.47 83 ASN A CA 1
ATOM 693 C C . ASN A 1 83 ? -4.947 20.694 1.830 1.00 55.47 83 ASN A C 1
ATOM 695 O O . ASN A 1 83 ? -5.202 20.503 0.640 1.00 55.47 83 ASN A O 1
ATOM 699 N N . GLU A 1 84 ? -5.866 20.551 2.783 1.00 55.69 84 GLU A N 1
ATOM 700 C CA . GLU A 1 84 ? -7.083 19.737 2.693 1.00 55.69 84 GLU A CA 1
ATOM 701 C C . GLU A 1 84 ? -8.133 20.260 1.701 1.00 55.69 84 GLU A C 1
ATOM 703 O O . GLU A 1 84 ? -8.960 19.496 1.207 1.00 55.69 84 GLU A O 1
ATOM 708 N N . LYS A 1 85 ? -8.114 21.556 1.363 1.00 58.22 85 LYS A N 1
ATOM 709 C CA . LYS A 1 85 ? -9.195 22.192 0.586 1.00 58.22 85 LYS A CA 1
ATOM 710 C C . LYS A 1 85 ? -9.373 21.629 -0.829 1.00 58.22 85 LYS A C 1
ATOM 712 O O . LYS A 1 85 ? -10.473 21.715 -1.357 1.00 58.22 85 LYS A O 1
ATOM 717 N N . LYS A 1 86 ? -8.327 21.068 -1.450 1.00 57.88 86 LYS A N 1
ATOM 718 C CA . LYS A 1 86 ? -8.391 20.563 -2.839 1.00 57.88 86 LYS A CA 1
ATOM 719 C C . LYS A 1 86 ? -8.759 19.081 -2.959 1.00 57.88 86 LYS A C 1
ATOM 721 O O . LYS A 1 86 ? -9.049 18.628 -4.061 1.00 57.88 86 LYS A O 1
ATOM 726 N N . VAL A 1 87 ? -8.734 18.328 -1.860 1.00 62.06 87 VAL A N 1
ATOM 727 C CA . VAL A 1 87 ? -8.728 16.853 -1.906 1.00 62.06 87 VAL A CA 1
ATOM 728 C C . VAL A 1 87 ? -9.970 16.233 -1.248 1.00 62.06 87 VAL A C 1
ATOM 730 O O . VAL A 1 87 ? -10.294 15.072 -1.493 1.00 62.06 87 VAL A O 1
ATOM 733 N N . ILE A 1 88 ? -10.725 17.015 -0.469 1.00 66.81 88 ILE A N 1
ATOM 734 C CA . ILE A 1 88 ? -11.885 16.536 0.300 1.00 66.81 88 ILE A CA 1
ATOM 735 C C . ILE A 1 88 ? -12.962 15.888 -0.579 1.00 66.81 88 ILE A C 1
ATOM 737 O O . ILE A 1 88 ? -13.434 14.809 -0.228 1.00 66.81 88 ILE A O 1
ATOM 741 N N . ASP A 1 89 ? -13.321 16.479 -1.721 1.00 70.81 89 ASP A N 1
ATOM 742 C CA . ASP A 1 89 ? -14.391 15.934 -2.572 1.00 70.81 89 ASP A CA 1
ATOM 743 C C . ASP A 1 89 ? -13.996 14.594 -3.206 1.00 70.81 89 ASP A C 1
ATOM 745 O O . ASP A 1 89 ? -14.809 13.676 -3.318 1.00 70.81 89 ASP A O 1
ATOM 749 N N . GLN A 1 90 ? -12.722 14.445 -3.582 1.00 72.00 90 GLN A N 1
ATOM 750 C CA . GLN A 1 90 ? -12.204 13.196 -4.141 1.00 72.00 90 GLN A CA 1
ATOM 751 C C . GLN A 1 90 ? -12.154 12.089 -3.088 1.00 72.00 90 GLN A C 1
ATOM 753 O O . GLN A 1 90 ? -12.566 10.963 -3.370 1.00 72.00 90 GLN A O 1
ATOM 758 N N . ILE A 1 91 ? -11.711 12.417 -1.869 1.00 72.62 91 ILE A N 1
ATOM 759 C CA . ILE A 1 91 ? -11.743 11.486 -0.736 1.00 72.62 91 ILE A CA 1
ATOM 760 C C . ILE A 1 91 ? -13.191 11.099 -0.442 1.00 72.62 91 ILE A C 1
ATOM 762 O O . ILE A 1 91 ? -13.475 9.913 -0.369 1.00 72.62 91 ILE A O 1
ATOM 766 N N . SER A 1 92 ? -14.109 12.068 -0.371 1.00 74.88 92 SER A N 1
ATOM 767 C CA . SER A 1 92 ? -15.532 11.826 -0.104 1.00 74.88 92 SER A CA 1
ATOM 768 C C . SER A 1 92 ? -16.168 10.871 -1.102 1.00 74.88 92 SER A C 1
ATOM 770 O O . SER A 1 92 ? -16.881 9.945 -0.724 1.00 74.88 92 SER A O 1
ATOM 772 N N . ASN A 1 93 ? -15.905 11.081 -2.388 1.00 76.81 93 ASN A N 1
ATOM 773 C CA . ASN A 1 93 ? -16.450 10.226 -3.434 1.00 76.81 93 ASN A CA 1
ATOM 774 C C . ASN A 1 93 ? -15.855 8.813 -3.394 1.00 76.81 93 ASN A C 1
ATOM 776 O O . ASN A 1 93 ? -16.546 7.851 -3.731 1.00 76.81 93 ASN A O 1
ATOM 780 N N . ALA A 1 94 ? -14.584 8.680 -3.007 1.00 77.19 94 ALA A N 1
ATOM 781 C CA . ALA A 1 94 ? -13.928 7.385 -2.883 1.00 77.19 94 ALA A CA 1
ATOM 782 C C . ALA A 1 94 ? -14.406 6.622 -1.639 1.00 77.19 94 ALA A C 1
ATOM 784 O O . ALA A 1 94 ? -14.703 5.434 -1.738 1.00 77.19 94 ALA A O 1
ATOM 785 N N . THR A 1 95 ? -14.526 7.293 -0.491 1.00 78.38 95 THR A N 1
ATOM 786 C CA . THR A 1 95 ? -14.929 6.685 0.787 1.00 78.38 95 THR A CA 1
ATOM 787 C C . THR A 1 95 ? -16.380 6.219 0.769 1.00 78.38 95 THR A C 1
ATOM 789 O O . THR A 1 95 ? -16.644 5.105 1.207 1.00 78.38 95 THR A O 1
ATOM 792 N N . GLN A 1 96 ? -17.303 6.996 0.190 1.00 79.50 96 GLN A N 1
ATOM 793 C CA . GLN A 1 96 ? -18.723 6.618 0.092 1.00 79.50 96 GLN A CA 1
ATOM 794 C C . GLN A 1 96 ? -18.965 5.356 -0.745 1.00 79.50 96 GLN A C 1
ATOM 796 O O . GLN A 1 96 ? -19.922 4.628 -0.506 1.00 79.50 96 GLN A O 1
ATOM 801 N N . LYS A 1 97 ? -18.117 5.096 -1.745 1.00 80.88 97 LYS A N 1
ATOM 802 C CA . LYS A 1 97 ? -18.232 3.922 -2.626 1.00 80.88 97 LYS A CA 1
ATOM 803 C C . LYS A 1 97 ? -17.452 2.712 -2.110 1.00 80.88 97 LYS A C 1
ATOM 805 O O . LYS A 1 97 ? -17.532 1.637 -2.703 1.00 80.88 97 LYS A O 1
ATOM 810 N N . ALA A 1 98 ? -16.642 2.887 -1.067 1.00 86.50 98 ALA A N 1
ATOM 811 C CA . ALA A 1 98 ? -15.710 1.872 -0.615 1.00 86.50 98 ALA A CA 1
ATOM 812 C C . ALA A 1 98 ? -16.372 0.881 0.351 1.00 86.50 98 ALA A C 1
ATOM 814 O O . ALA A 1 98 ? -16.880 1.246 1.409 1.00 86.50 98 ALA A O 1
ATOM 815 N N . HIS A 1 99 ? -16.261 -0.407 0.025 1.00 91.94 99 HIS A N 1
ATOM 816 C CA . HIS A 1 99 ? -16.571 -1.498 0.955 1.00 91.94 99 HIS A CA 1
ATOM 817 C C . HIS A 1 99 ? -15.475 -1.658 2.023 1.00 91.94 99 HIS A C 1
ATOM 819 O O . HIS A 1 99 ? -15.748 -2.038 3.158 1.00 91.94 99 HIS A O 1
ATOM 825 N N . ALA A 1 100 ? -14.228 -1.340 1.666 1.00 93.00 100 ALA A N 1
ATOM 826 C CA . ALA A 1 100 ? -13.081 -1.381 2.559 1.00 93.00 100 ALA A CA 1
ATOM 827 C C . ALA A 1 100 ? -12.139 -0.207 2.280 1.00 93.00 100 ALA A C 1
ATOM 829 O O . ALA A 1 100 ? -11.892 0.145 1.125 1.00 93.00 100 ALA A O 1
ATOM 830 N N . ILE A 1 101 ? -11.593 0.377 3.342 1.00 91.88 101 ILE A N 1
ATOM 831 C CA . ILE A 1 101 ? -10.645 1.489 3.300 1.00 91.88 101 ILE A CA 1
ATOM 832 C C . ILE A 1 101 ? -9.362 1.065 4.008 1.00 91.88 101 ILE A C 1
ATOM 834 O O . ILE A 1 101 ? -9.384 0.612 5.155 1.00 91.88 101 ILE A O 1
ATOM 838 N N . PHE A 1 102 ? -8.233 1.266 3.334 1.00 93.31 102 PHE A N 1
ATOM 839 C CA . PHE A 1 102 ? -6.906 1.036 3.892 1.00 93.31 102 PHE A CA 1
ATOM 840 C C . PHE A 1 102 ? -6.234 2.375 4.189 1.00 93.31 102 PHE A C 1
ATOM 842 O O . PHE A 1 102 ? -5.843 3.097 3.275 1.00 93.31 102 PHE A O 1
ATOM 849 N N . TYR A 1 103 ? -6.083 2.704 5.470 1.00 91.06 103 TYR A N 1
ATOM 850 C CA . TYR A 1 103 ? -5.255 3.829 5.899 1.00 91.06 103 TYR A CA 1
ATOM 851 C C . TYR A 1 103 ? -3.799 3.365 5.985 1.00 91.06 103 TYR A C 1
ATOM 853 O O . TYR A 1 103 ? -3.437 2.594 6.877 1.00 91.06 103 TYR A O 1
ATOM 861 N N . VAL A 1 104 ? -2.978 3.789 5.026 1.00 91.31 104 VAL A N 1
ATOM 862 C CA . VAL A 1 104 ? -1.572 3.382 4.920 1.00 91.31 104 VAL A CA 1
ATOM 863 C C . VAL A 1 104 ? -0.684 4.429 5.585 1.00 91.31 104 VAL A C 1
ATOM 865 O O . VAL A 1 104 ? -0.693 5.587 5.183 1.00 91.31 104 VAL A O 1
ATOM 868 N N . THR A 1 105 ? 0.121 4.021 6.567 1.00 90.44 105 THR A N 1
ATOM 869 C CA . THR A 1 105 ? 1.080 4.902 7.250 1.00 90.44 105 THR A CA 1
ATOM 870 C C . THR A 1 105 ? 2.450 4.243 7.390 1.00 90.44 105 THR A C 1
ATOM 872 O O . THR A 1 105 ? 2.558 3.025 7.545 1.00 90.44 105 THR A O 1
ATOM 875 N N . LYS A 1 106 ? 3.509 5.058 7.336 1.00 90.38 106 LYS A N 1
ATOM 876 C CA . LYS A 1 106 ? 4.898 4.641 7.597 1.00 90.38 106 LYS A CA 1
ATOM 877 C C . LYS A 1 106 ? 5.309 4.796 9.061 1.00 90.38 106 LYS A C 1
ATOM 879 O O . LYS A 1 106 ? 6.368 4.306 9.444 1.00 90.38 106 LYS A O 1
ATOM 884 N N . THR A 1 107 ? 4.527 5.524 9.859 1.00 89.12 107 THR A N 1
ATOM 885 C CA . THR A 1 107 ? 4.808 5.774 11.275 1.00 89.12 107 THR A CA 1
ATOM 886 C C . THR A 1 107 ? 3.810 5.002 12.134 1.00 89.12 107 THR A C 1
ATOM 888 O O . THR A 1 107 ? 2.647 4.858 11.759 1.00 89.12 107 THR A O 1
ATOM 891 N N . PRO A 1 108 ? 4.228 4.495 13.302 1.00 89.12 108 PRO A N 1
ATOM 892 C CA . PRO A 1 108 ? 3.319 3.820 14.219 1.00 89.12 108 PRO A CA 1
ATOM 893 C C . PRO A 1 108 ? 2.516 4.820 15.065 1.00 89.12 108 PRO A C 1
ATOM 895 O O . PRO A 1 108 ? 1.958 4.445 16.091 1.00 89.12 108 PRO A O 1
ATOM 898 N N . ASN A 1 109 ? 2.488 6.095 14.667 1.00 86.81 109 ASN A N 1
ATOM 899 C CA . ASN A 1 109 ? 1.822 7.155 15.405 1.00 86.81 109 ASN A CA 1
ATOM 900 C C . ASN A 1 109 ? 0.366 7.254 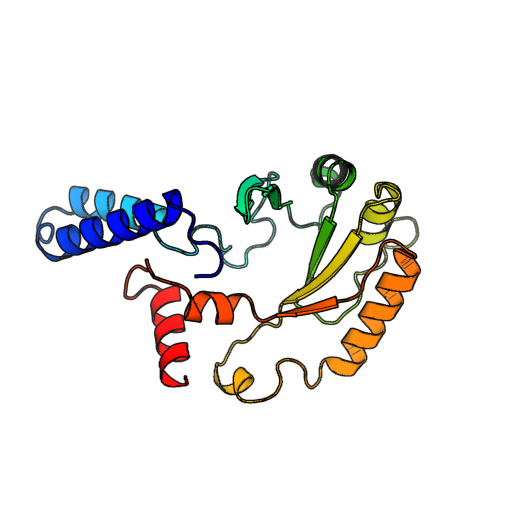14.950 1.00 86.81 109 ASN A C 1
ATOM 902 O O . ASN A 1 109 ? 0.095 7.117 13.753 1.00 86.81 109 ASN A O 1
ATOM 906 N N . PRO A 1 110 ? -0.574 7.515 15.873 1.00 80.81 110 PRO A N 1
ATOM 907 C CA . PRO A 1 110 ? -1.929 7.835 15.474 1.00 80.81 110 PRO A CA 1
ATOM 908 C C . PRO A 1 110 ? -1.932 9.080 14.570 1.00 80.81 110 PRO A C 1
ATOM 910 O O . PRO A 1 110 ? -1.060 9.946 14.705 1.00 80.81 110 PRO A O 1
ATOM 913 N N . PRO A 1 111 ? -2.908 9.179 13.658 1.00 77.44 111 PRO A N 1
ATOM 914 C CA . PRO A 1 111 ? -3.059 10.349 12.808 1.00 77.44 111 PRO A CA 1
ATOM 915 C C . PRO A 1 111 ? -3.254 11.597 13.669 1.00 77.44 111 PRO A C 1
ATOM 917 O O . PRO A 1 111 ? -3.865 11.537 14.740 1.00 77.44 111 PRO A O 1
ATOM 920 N N . GLN A 1 112 ? -2.722 12.729 13.207 1.00 68.81 112 GLN A N 1
ATOM 921 C CA . GLN A 1 112 ? -2.906 13.992 13.913 1.00 68.81 112 GLN A CA 1
ATOM 922 C C . GLN A 1 112 ? -4.400 14.321 13.972 1.00 68.81 112 GLN A C 1
ATOM 924 O O . GLN A 1 112 ? -5.075 14.398 12.941 1.00 68.81 112 GLN A O 1
ATOM 929 N N . LYS A 1 113 ? -4.909 14.525 15.192 1.00 63.97 113 LYS A N 1
ATOM 930 C CA . LYS A 1 113 ? -6.194 15.200 15.385 1.00 63.97 113 LYS A CA 1
ATOM 931 C C . LYS A 1 113 ? -6.042 16.596 14.793 1.00 63.97 113 LYS A C 1
ATOM 933 O O . LYS A 1 113 ? -4.983 17.209 14.932 1.00 63.97 113 LYS A O 1
ATOM 938 N N . GLY A 1 114 ? -7.064 17.070 14.090 1.00 59.00 114 GLY A N 1
ATOM 939 C CA . GLY A 1 114 ? -7.024 18.433 13.572 1.00 59.00 114 GLY A CA 1
ATOM 940 C C . GLY A 1 114 ? -6.864 19.446 14.713 1.00 59.00 114 GLY A C 1
ATOM 941 O O . GLY A 1 114 ? -7.177 19.149 15.867 1.00 59.00 114 GLY A O 1
ATOM 942 N N . GLU A 1 115 ? -6.324 20.622 14.390 1.00 55.03 115 GLU A N 1
ATOM 943 C CA . GLU A 1 115 ? -6.207 21.751 15.326 1.00 55.03 115 GLU A CA 1
ATOM 944 C C . GLU A 1 115 ? -7.568 22.089 15.961 1.00 55.03 115 GLU A C 1
ATOM 946 O O . GLU A 1 115 ? -8.611 21.759 15.395 1.00 55.03 115 GLU A O 1
ATOM 951 N N . GLU A 1 116 ? -7.594 22.790 17.100 1.00 45.28 116 GLU 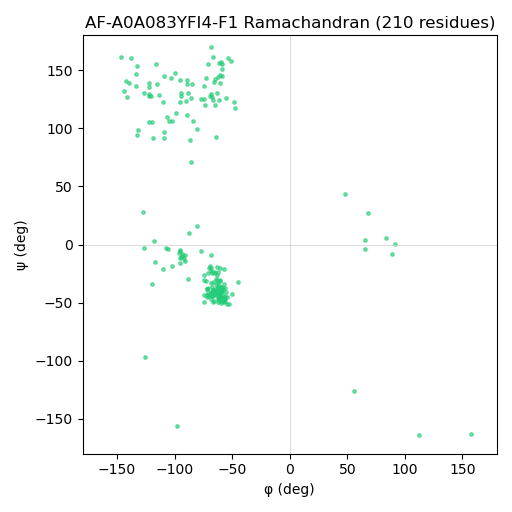A N 1
ATOM 952 C CA . GLU A 1 116 ? -8.853 23.278 17.685 1.00 45.28 116 GLU A CA 1
ATOM 953 C C . GLU A 1 116 ? -9.725 23.973 16.621 1.00 45.28 116 GLU A C 1
ATOM 955 O O . GLU A 1 116 ? -9.331 24.951 15.986 1.00 45.28 116 GLU A O 1
ATOM 960 N N . GLY A 1 117 ? -10.914 23.412 16.378 1.00 52.94 117 GLY A N 1
ATOM 961 C CA . GLY A 1 117 ? -11.860 23.895 15.366 1.00 52.94 117 GLY A CA 1
ATOM 962 C C . GLY A 1 117 ? -11.701 23.313 13.951 1.00 52.94 117 GLY A C 1
ATOM 963 O O . GLY A 1 117 ? -12.590 23.516 13.121 1.00 52.94 117 GLY A O 1
ATOM 964 N N . LYS A 1 118 ? -10.649 22.539 13.654 1.00 57.69 118 LYS A N 1
ATOM 965 C CA . LYS A 1 118 ? -10.474 21.795 12.393 1.00 57.69 118 LYS A CA 1
ATOM 966 C C . LYS A 1 118 ? -10.473 20.293 12.656 1.00 57.69 118 LYS A C 1
ATOM 968 O O . LYS A 1 118 ? -9.884 19.798 13.602 1.00 57.69 118 LYS A O 1
ATOM 973 N N . ARG A 1 119 ? -11.149 19.536 11.795 1.00 65.56 119 ARG A N 1
ATOM 974 C CA . ARG A 1 119 ? -11.185 18.070 11.898 1.00 65.56 119 ARG A CA 1
ATOM 975 C C . ARG A 1 119 ? -9.968 17.468 11.215 1.00 65.56 119 ARG A C 1
ATOM 977 O O . ARG A 1 119 ? -9.647 17.893 10.106 1.00 65.56 119 ARG A O 1
ATOM 984 N N . GLY A 1 120 ? -9.374 16.457 11.843 1.00 71.81 120 GLY A N 1
ATOM 985 C CA . GLY A 1 120 ? -8.347 15.637 11.217 1.00 71.81 120 GLY A CA 1
ATOM 986 C C . GLY A 1 120 ? -8.919 14.782 10.087 1.00 71.81 120 GLY A C 1
ATOM 987 O O . GLY A 1 120 ? -10.133 14.695 9.852 1.00 71.81 120 GLY A O 1
ATOM 988 N N . THR A 1 121 ? -8.019 14.160 9.339 1.00 72.94 121 THR A N 1
ATOM 989 C CA . THR A 1 121 ? -8.350 13.372 8.152 1.00 72.94 121 THR A CA 1
ATOM 990 C C . THR A 1 121 ? -9.211 12.148 8.471 1.00 72.94 121 THR A C 1
ATOM 992 O O . THR A 1 121 ? -10.132 11.823 7.717 1.00 72.94 121 THR A O 1
ATOM 995 N N . ILE A 1 122 ? -8.967 11.481 9.601 1.00 80.75 122 ILE A N 1
ATOM 996 C CA . ILE A 1 122 ? -9.713 10.273 9.977 1.00 80.75 122 ILE A CA 1
ATOM 997 C C . ILE A 1 122 ? -11.146 10.602 10.394 1.00 80.75 122 ILE A C 1
ATOM 999 O O . ILE A 1 122 ? -12.072 9.884 10.020 1.00 80.75 122 ILE A O 1
ATOM 1003 N N . GLU A 1 123 ? -11.363 11.711 11.096 1.00 80.25 123 GLU A N 1
ATOM 1004 C CA . GLU A 1 123 ? -12.695 12.176 11.483 1.00 80.25 123 GLU A CA 1
ATOM 1005 C C . GLU A 1 123 ? -13.549 12.530 10.257 1.00 80.25 123 GLU A C 1
ATOM 1007 O O . GLU A 1 123 ? -14.774 12.399 10.275 1.00 80.25 123 GLU A O 1
ATOM 1012 N N . LYS A 1 124 ? -12.916 12.961 9.160 1.00 77.62 124 LYS A N 1
ATOM 1013 C CA . LYS A 1 124 ? -13.609 13.199 7.886 1.00 77.62 124 LYS A CA 1
ATOM 1014 C C . LYS A 1 124 ? -14.030 11.897 7.222 1.00 77.62 124 LYS A C 1
ATOM 1016 O O . LYS A 1 124 ? -15.185 11.798 6.812 1.00 77.62 124 LYS A O 1
ATOM 1021 N N . ILE A 1 125 ? -13.133 10.909 7.182 1.00 79.50 125 ILE A N 1
ATOM 1022 C CA . ILE A 1 125 ? -13.446 9.564 6.686 1.00 79.50 125 ILE A CA 1
ATOM 1023 C C . ILE A 1 125 ? -14.628 8.991 7.471 1.00 79.50 125 ILE A C 1
ATOM 1025 O O . ILE A 1 125 ? -15.602 8.572 6.856 1.00 79.50 125 ILE A O 1
ATOM 1029 N N . GLN A 1 126 ? -14.594 9.063 8.808 1.00 84.12 126 GLN A N 1
ATOM 1030 C CA . GLN A 1 126 ? -15.631 8.525 9.696 1.00 84.12 126 GLN A CA 1
ATOM 1031 C C . GLN A 1 126 ? -17.055 8.957 9.304 1.00 84.12 126 GLN A C 1
ATOM 1033 O O . GLN A 1 126 ? -17.966 8.135 9.314 1.00 84.12 126 GLN A O 1
ATOM 1038 N N . ARG A 1 127 ? -17.262 10.230 8.944 1.00 80.81 127 ARG A N 1
ATOM 1039 C CA . ARG A 1 127 ? -18.595 10.770 8.606 1.00 80.81 127 ARG A CA 1
ATOM 1040 C C . ARG A 1 127 ? -19.176 10.235 7.300 1.00 80.81 127 ARG A C 1
ATOM 1042 O O . ARG A 1 127 ? -20.365 10.415 7.060 1.00 80.81 127 ARG A O 1
ATOM 1049 N N . GLN A 1 128 ? -18.332 9.676 6.444 1.00 79.44 128 GLN A N 1
ATOM 1050 C CA . GLN A 1 128 ? -18.691 9.215 5.106 1.00 79.44 128 GLN A CA 1
ATOM 1051 C C . GLN A 1 128 ? -18.766 7.689 5.027 1.00 79.44 128 GLN A C 1
ATOM 1053 O O . GLN A 1 128 ? -19.114 7.165 3.973 1.00 79.44 128 GLN A O 1
ATOM 1058 N N . LEU A 1 129 ? -18.425 6.988 6.114 1.00 83.12 129 LEU A N 1
ATOM 1059 C CA . LEU A 1 129 ? -18.487 5.535 6.165 1.00 83.12 129 LEU A CA 1
ATOM 1060 C C . LEU A 1 129 ? -19.937 5.072 6.143 1.00 83.12 129 LEU A C 1
ATOM 1062 O O . LEU A 1 129 ? -20.742 5.484 6.981 1.00 83.12 129 LEU A O 1
ATOM 1066 N N . ASP A 1 130 ? -20.238 4.158 5.227 1.00 80.81 130 ASP A N 1
ATOM 1067 C CA . ASP A 1 130 ? -21.462 3.382 5.316 1.00 80.81 130 ASP A CA 1
ATOM 1068 C C . ASP A 1 130 ? -21.362 2.373 6.470 1.00 80.81 130 ASP A C 1
ATOM 1070 O O . ASP A 1 130 ? -20.274 1.941 6.862 1.00 80.81 130 ASP A O 1
ATOM 1074 N N . SER A 1 131 ? -22.517 1.958 6.995 1.00 78.75 131 SER A N 1
ATOM 1075 C CA . SER A 1 131 ? -22.671 0.918 8.014 1.00 78.75 131 SER A CA 1
ATOM 1076 C C . SER A 1 131 ? -21.844 -0.356 7.775 1.00 78.75 131 SER A C 1
ATOM 1078 O O . SER A 1 131 ? -21.404 -0.962 8.758 1.00 78.75 131 SER A O 1
ATOM 1080 N N . GLN A 1 132 ? -21.621 -0.734 6.511 1.00 84.81 132 GLN A N 1
ATOM 1081 C CA . GLN A 1 132 ? -20.889 -1.935 6.104 1.00 84.81 132 GLN A CA 1
ATOM 1082 C C . GLN A 1 132 ? -19.403 -1.691 5.812 1.00 84.81 132 GLN A C 1
ATOM 1084 O O . GLN A 1 132 ? -18.652 -2.657 5.693 1.00 84.81 132 GLN A O 1
ATOM 1089 N N . THR A 1 133 ? -18.951 -0.435 5.723 1.00 91.19 133 THR A N 1
ATOM 1090 C CA . THR A 1 133 ? -17.563 -0.135 5.364 1.00 91.19 133 THR A CA 1
ATOM 1091 C C . THR A 1 133 ? -16.603 -0.565 6.469 1.00 91.19 133 THR A C 1
ATOM 1093 O O . THR A 1 133 ? -16.753 -0.194 7.641 1.00 91.19 133 THR A O 1
ATOM 1096 N N . GLU A 1 134 ? -15.570 -1.309 6.084 1.00 94.81 134 GLU A N 1
ATOM 1097 C CA . GLU A 1 134 ? -14.462 -1.670 6.961 1.00 94.81 134 GLU A CA 1
ATOM 1098 C C . GLU A 1 134 ? -13.286 -0.714 6.802 1.00 94.81 134 GLU A C 1
ATOM 1100 O O . GLU A 1 134 ? -12.927 -0.325 5.693 1.00 94.81 134 GLU A O 1
ATOM 1105 N N . VAL A 1 135 ? -12.630 -0.380 7.911 1.00 93.62 135 VAL A N 1
ATOM 1106 C CA . VAL A 1 135 ? -11.391 0.398 7.892 1.00 93.62 135 VAL A CA 1
ATOM 1107 C C . VAL A 1 135 ? -10.272 -0.405 8.538 1.00 93.62 135 VAL A C 1
ATOM 1109 O O . VAL A 1 135 ? -10.393 -0.872 9.675 1.00 93.62 135 VAL A O 1
ATOM 1112 N N . TRP A 1 136 ? -9.163 -0.520 7.816 1.00 96.38 136 TRP A N 1
ATOM 1113 C CA . TRP A 1 136 ? -7.950 -1.208 8.236 1.00 96.38 136 TRP A CA 1
ATOM 1114 C C . TRP A 1 136 ? -6.766 -0.246 8.194 1.00 96.38 136 TRP A C 1
ATOM 1116 O O . TRP A 1 136 ? -6.605 0.514 7.240 1.00 96.38 136 TRP A O 1
ATOM 1126 N N . THR A 1 137 ? -5.896 -0.303 9.199 1.00 95.56 137 THR A N 1
ATOM 1127 C CA . THR A 1 137 ? -4.592 0.366 9.116 1.00 95.56 137 THR A CA 1
ATOM 1128 C C . THR A 1 137 ? -3.577 -0.575 8.481 1.00 95.56 137 THR A C 1
ATOM 1130 O O . THR A 1 137 ? -3.402 -1.701 8.942 1.00 95.56 137 THR A O 1
ATOM 1133 N N . ILE A 1 138 ? -2.841 -0.101 7.482 1.00 96.19 138 ILE A N 1
ATOM 1134 C CA . ILE A 1 138 ? -1.633 -0.762 6.995 1.00 96.19 138 ILE A CA 1
ATOM 1135 C C . ILE A 1 138 ? -0.432 0.025 7.508 1.00 96.19 138 ILE A C 1
ATOM 1137 O O . ILE A 1 138 ? -0.130 1.111 7.015 1.00 96.19 138 ILE A O 1
ATOM 1141 N N . PHE A 1 139 ? 0.261 -0.527 8.501 1.00 95.12 139 PHE A N 1
ATOM 1142 C CA . PHE A 1 139 ? 1.558 -0.006 8.909 1.00 95.12 139 PHE A CA 1
ATOM 1143 C C . PHE A 1 139 ? 2.614 -0.544 7.942 1.00 95.12 139 PHE A C 1
ATOM 1145 O O . PHE A 1 139 ? 3.028 -1.704 8.026 1.00 95.12 139 PHE A O 1
ATOM 1152 N N . ASN A 1 140 ? 3.000 0.292 6.982 1.00 94.00 140 ASN A N 1
ATOM 1153 C CA . ASN A 1 140 ? 4.028 -0.016 6.002 1.00 94.00 140 ASN A CA 1
ATOM 1154 C C . ASN A 1 140 ? 5.396 0.352 6.578 1.00 94.00 140 ASN A C 1
ATOM 1156 O O . ASN A 1 140 ? 5.859 1.486 6.434 1.00 94.00 140 ASN A O 1
ATOM 1160 N N . LYS A 1 141 ? 6.031 -0.609 7.251 1.00 91.81 141 LYS A N 1
ATOM 1161 C CA . LYS A 1 141 ? 7.314 -0.400 7.913 1.00 91.81 141 LYS A CA 1
ATOM 1162 C C . LYS A 1 141 ? 8.397 -0.094 6.871 1.00 91.81 141 LYS A C 1
ATOM 1164 O O . LYS A 1 141 ? 8.670 -0.950 6.015 1.00 91.81 141 LYS A O 1
ATOM 1169 N N . PRO A 1 142 ? 9.042 1.085 6.943 1.00 87.75 142 PRO A N 1
ATOM 1170 C CA . PRO A 1 142 ? 10.184 1.377 6.097 1.00 87.75 142 PRO A CA 1
ATOM 1171 C C . PRO A 1 142 ? 11.344 0.469 6.504 1.00 87.75 142 PRO A C 1
ATOM 1173 O O . PRO A 1 142 ? 11.721 0.403 7.673 1.00 87.75 142 PRO A O 1
ATOM 1176 N N . ILE A 1 143 ? 11.904 -0.242 5.532 1.00 84.25 143 ILE A N 1
ATOM 1177 C CA . ILE A 1 143 ? 13.056 -1.113 5.742 1.00 84.25 143 ILE A CA 1
ATOM 1178 C C . ILE A 1 143 ? 14.156 -0.651 4.805 1.00 84.25 143 ILE A C 1
ATOM 1180 O O . ILE A 1 143 ? 14.116 -0.880 3.601 1.00 84.25 143 ILE A O 1
ATOM 1184 N N . ASN A 1 144 ? 15.149 0.010 5.392 1.00 76.62 144 ASN A N 1
ATOM 1185 C CA . ASN A 1 144 ? 16.271 0.582 4.651 1.00 76.62 144 ASN A CA 1
ATOM 1186 C C . ASN A 1 144 ? 17.472 -0.375 4.576 1.00 76.62 144 ASN A C 1
ATOM 1188 O O . ASN A 1 144 ? 18.440 -0.096 3.875 1.00 76.62 144 ASN A O 1
ATOM 1192 N N . SER A 1 145 ? 17.419 -1.495 5.301 1.00 76.94 145 SER A N 1
ATOM 1193 C CA . SER A 1 145 ? 18.455 -2.526 5.313 1.00 76.94 145 SER A CA 1
ATOM 1194 C C . SER A 1 145 ? 17.803 -3.907 5.368 1.00 76.94 145 SER A C 1
ATOM 1196 O O . SER A 1 145 ? 17.027 -4.151 6.295 1.00 76.94 145 SER A O 1
ATOM 1198 N N . PRO A 1 146 ? 18.128 -4.839 4.451 1.00 72.88 146 PRO A N 1
ATOM 1199 C CA . PRO A 1 146 ? 17.534 -6.177 4.463 1.00 72.88 146 PRO A CA 1
ATOM 1200 C C . PRO A 1 146 ? 17.878 -6.972 5.731 1.00 72.88 146 PRO A C 1
ATOM 1202 O O . PRO A 1 146 ? 17.146 -7.879 6.106 1.00 72.88 146 PRO A O 1
ATOM 1205 N N . ARG A 1 147 ? 18.936 -6.595 6.468 1.00 76.62 147 ARG A N 1
ATOM 1206 C CA . ARG A 1 147 ? 19.243 -7.194 7.779 1.00 76.62 147 ARG A CA 1
ATOM 1207 C C . ARG A 1 147 ? 18.122 -6.983 8.800 1.00 76.62 147 ARG A C 1
ATOM 1209 O O . ARG A 1 147 ? 17.909 -7.857 9.628 1.00 76.62 147 ARG A O 1
ATOM 1216 N N . ALA A 1 148 ? 17.375 -5.881 8.703 1.00 77.31 148 ALA A N 1
ATOM 1217 C CA . ALA A 1 148 ? 16.255 -5.591 9.600 1.00 77.31 148 ALA A CA 1
ATOM 1218 C C . ALA A 1 148 ? 15.052 -6.539 9.408 1.00 77.31 148 ALA A C 1
ATOM 1220 O O . ALA A 1 148 ? 14.126 -6.509 10.212 1.00 77.31 148 ALA A O 1
ATOM 1221 N N . LEU A 1 149 ? 15.057 -7.372 8.360 1.00 75.25 149 LEU A N 1
ATOM 1222 C CA . LEU A 1 149 ? 14.053 -8.413 8.125 1.00 75.25 149 LEU A CA 1
ATOM 1223 C C . LEU A 1 149 ? 14.422 -9.783 8.699 1.00 75.25 149 LEU A C 1
ATOM 1225 O O . LEU A 1 149 ? 13.582 -10.675 8.658 1.00 75.25 149 LEU A O 1
ATOM 1229 N N . LYS A 1 150 ? 15.659 -9.986 9.177 1.00 69.00 150 LYS A N 1
ATOM 1230 C CA . LYS A 1 150 ? 16.068 -11.294 9.719 1.00 69.00 150 LYS A CA 1
ATOM 1231 C C . LYS A 1 150 ? 15.342 -11.644 11.021 1.00 69.00 150 LYS A C 1
ATOM 1233 O O . LYS A 1 150 ? 15.182 -12.822 11.322 1.00 69.00 150 LYS A O 1
ATOM 1238 N N . ASP A 1 151 ? 14.876 -10.629 11.744 1.00 75.31 151 ASP A N 1
ATOM 1239 C CA . ASP A 1 151 ? 14.089 -10.780 12.964 1.00 75.31 151 ASP A CA 1
ATOM 1240 C C . ASP A 1 151 ? 12.580 -10.632 12.684 1.00 75.31 151 ASP A C 1
ATOM 1242 O O . ASP A 1 151 ? 12.085 -10.843 11.577 1.00 75.31 151 ASP A O 1
ATOM 1246 N N . LYS A 1 152 ? 11.800 -10.260 13.704 1.00 83.88 152 LYS A N 1
ATOM 1247 C CA . LYS A 1 152 ? 10.374 -9.954 13.551 1.00 83.88 152 LYS A CA 1
ATOM 1248 C C . LYS A 1 152 ? 10.189 -8.619 12.831 1.00 83.88 152 LYS A C 1
ATOM 1250 O O . LYS A 1 152 ? 10.893 -7.649 13.096 1.00 83.88 152 LYS A O 1
ATOM 1255 N N . LEU A 1 153 ? 9.155 -8.540 11.987 1.00 87.56 153 LEU A N 1
ATOM 1256 C CA . LEU A 1 153 ? 8.797 -7.302 11.288 1.00 87.56 153 LEU A CA 1
ATOM 1257 C C . LEU A 1 153 ? 8.511 -6.149 12.266 1.00 87.56 153 LEU A C 1
ATOM 1259 O O . LEU A 1 153 ? 8.897 -5.015 12.004 1.00 87.56 153 LEU A O 1
ATOM 1263 N N . ILE A 1 154 ? 7.862 -6.427 13.400 1.00 89.50 154 ILE A N 1
ATOM 1264 C CA . ILE A 1 154 ? 7.548 -5.439 14.442 1.00 89.50 154 ILE A CA 1
ATOM 1265 C C . ILE A 1 154 ? 8.384 -5.715 15.686 1.00 89.50 154 ILE A C 1
ATOM 1267 O O . ILE A 1 154 ? 8.257 -6.794 16.266 1.00 89.50 154 ILE A O 1
ATOM 1271 N N . ASN A 1 155 ? 9.161 -4.712 16.108 1.00 85.25 155 ASN A N 1
ATOM 1272 C CA . ASN A 1 155 ? 9.984 -4.748 17.317 1.00 85.25 155 ASN A CA 1
ATOM 1273 C C . ASN A 1 155 ? 9.636 -3.531 18.186 1.00 85.25 155 ASN A C 1
ATOM 1275 O O . ASN A 1 155 ? 8.617 -3.549 18.881 1.00 85.25 155 ASN A O 1
ATOM 1279 N N . ASP A 1 156 ? 10.416 -2.458 18.077 1.00 86.75 156 ASP A N 1
ATOM 1280 C CA . ASP A 1 156 ? 10.301 -1.245 18.898 1.00 86.75 156 ASP A CA 1
ATOM 1281 C C . ASP A 1 156 ? 8.958 -0.524 18.717 1.00 86.75 156 ASP A C 1
ATOM 1283 O O . ASP A 1 156 ? 8.477 0.169 19.610 1.00 86.75 156 ASP A O 1
ATOM 1287 N N . GLU A 1 157 ? 8.288 -0.731 17.581 1.00 91.81 157 GLU A N 1
ATOM 1288 C CA . GLU A 1 157 ? 7.014 -0.083 17.275 1.00 91.81 157 GLU A CA 1
ATOM 1289 C C . GLU A 1 157 ? 5.817 -0.702 18.010 1.00 91.81 157 GLU A C 1
ATOM 1291 O O . GLU A 1 157 ? 4.704 -0.189 17.901 1.00 91.81 157 GLU A O 1
ATOM 1296 N N . LYS A 1 158 ? 6.003 -1.807 18.745 1.00 92.00 158 LYS A N 1
ATOM 1297 C CA . LYS A 1 158 ? 4.903 -2.588 19.331 1.00 92.00 158 LYS A CA 1
ATOM 1298 C C . LYS A 1 158 ? 3.991 -1.759 20.238 1.00 92.00 158 LYS A C 1
ATOM 1300 O O . LYS A 1 158 ? 2.773 -1.873 20.114 1.00 92.00 158 LYS A O 1
ATOM 1305 N N . GLU A 1 159 ? 4.548 -0.946 21.135 1.00 93.75 159 GLU A N 1
ATOM 1306 C CA . GLU A 1 159 ? 3.739 -0.114 22.040 1.00 93.75 159 GLU A CA 1
ATOM 1307 C C . GLU A 1 159 ? 3.060 1.041 21.295 1.00 93.75 159 GLU A C 1
ATOM 1309 O O . GLU A 1 159 ? 1.856 1.246 21.452 1.00 93.75 159 GLU A O 1
ATOM 1314 N N . SER A 1 160 ? 3.773 1.721 20.395 1.00 94.19 160 SER A N 1
ATOM 1315 C CA . SER A 1 160 ? 3.193 2.780 19.559 1.00 94.19 160 SER A CA 1
ATOM 1316 C C . SER A 1 160 ? 2.042 2.264 18.689 1.00 94.19 160 SER A C 1
ATOM 1318 O O . SER A 1 160 ? 0.988 2.891 18.619 1.00 94.19 160 SER A O 1
ATOM 1320 N N . LEU A 1 161 ? 2.168 1.063 18.117 1.00 95.19 161 LEU A N 1
ATOM 1321 C CA . LEU A 1 161 ? 1.104 0.433 17.331 1.00 95.19 161 LEU A CA 1
ATOM 1322 C C . LEU A 1 161 ? -0.118 0.056 18.173 1.00 95.19 161 LEU A C 1
ATOM 1324 O O . LEU A 1 161 ? -1.238 0.121 17.668 1.00 95.19 161 LEU A O 1
ATOM 1328 N N . LYS A 1 162 ? 0.050 -0.300 19.455 1.00 95.25 162 LYS A N 1
ATOM 1329 C CA . LYS A 1 162 ? -1.098 -0.481 20.361 1.00 95.25 162 LYS A CA 1
ATOM 1330 C C . LYS A 1 162 ? -1.832 0.838 20.586 1.00 95.25 162 LYS A C 1
ATOM 1332 O O . LYS A 1 162 ? -3.063 0.844 20.561 1.00 95.25 162 LYS A O 1
ATOM 1337 N N . ILE A 1 163 ? -1.095 1.933 20.781 1.00 94.31 163 ILE A N 1
ATOM 1338 C CA . ILE A 1 163 ? -1.666 3.276 20.950 1.00 94.31 163 ILE A CA 1
ATOM 1339 C C . ILE A 1 163 ? -2.415 3.685 19.680 1.00 94.31 163 ILE A C 1
ATOM 1341 O O . ILE A 1 163 ? -3.590 4.036 19.763 1.00 94.31 163 ILE A O 1
ATOM 1345 N N . LEU A 1 164 ? -1.789 3.548 18.506 1.00 93.75 164 LEU A N 1
ATOM 1346 C CA . LEU A 1 164 ? -2.428 3.792 17.212 1.00 93.75 164 LEU A CA 1
ATOM 1347 C C . LEU A 1 164 ? -3.722 2.991 17.081 1.00 93.75 164 LEU A C 1
ATOM 1349 O O . LEU A 1 164 ? -4.770 3.552 16.773 1.00 93.75 164 LEU A O 1
ATOM 1353 N N . ASN A 1 165 ? -3.669 1.683 17.339 1.00 94.88 165 ASN A N 1
ATOM 1354 C CA . ASN A 1 165 ? -4.820 0.797 17.195 1.00 94.88 165 ASN A CA 1
ATOM 1355 C C . ASN A 1 165 ? -5.968 1.196 18.138 1.00 94.88 165 ASN A C 1
ATOM 1357 O O . ASN A 1 165 ? -7.134 1.139 17.748 1.00 94.88 165 ASN A O 1
ATOM 1361 N N . LYS A 1 166 ? -5.649 1.635 19.363 1.00 95.12 166 LYS A N 1
ATOM 1362 C CA . LYS A 1 166 ? -6.628 2.153 20.326 1.00 95.12 166 LYS A CA 1
ATOM 1363 C C . LYS A 1 166 ? -7.252 3.467 19.849 1.00 95.12 166 LYS A C 1
ATOM 1365 O O . LYS A 1 166 ? -8.474 3.570 19.835 1.00 95.12 166 LYS A O 1
ATOM 1370 N N . GLU A 1 167 ? -6.451 4.441 19.422 1.00 92.31 167 GLU A N 1
ATOM 1371 C CA . GLU A 1 167 ? -6.964 5.732 18.936 1.00 92.31 167 GLU A CA 1
ATOM 1372 C C . GLU A 1 167 ? -7.819 5.563 17.675 1.00 92.31 167 GLU A C 1
ATOM 1374 O O . GLU A 1 167 ? -8.930 6.084 17.608 1.00 92.31 167 GLU A O 1
ATOM 1379 N N . MET A 1 168 ? -7.368 4.756 16.710 1.00 92.69 168 MET A N 1
ATOM 1380 C CA . MET A 1 168 ? -8.154 4.436 15.515 1.00 92.69 168 MET A CA 1
ATOM 1381 C C . MET A 1 168 ? -9.484 3.772 15.884 1.00 92.69 168 MET A C 1
ATOM 1383 O O . MET A 1 168 ? -10.521 4.118 15.318 1.00 92.69 168 MET A O 1
ATOM 1387 N N . LYS A 1 169 ? -9.489 2.863 16.872 1.00 94.75 169 LYS A N 1
ATOM 1388 C CA . LYS A 1 169 ? -10.721 2.241 17.372 1.00 94.75 169 LYS A CA 1
ATOM 1389 C C . LYS A 1 169 ? -11.655 3.250 18.038 1.00 94.75 169 LYS A C 1
ATOM 1391 O O . LYS A 1 169 ? -12.861 3.165 17.820 1.00 94.75 169 LYS A O 1
ATOM 1396 N N . ASN A 1 170 ? -11.114 4.194 18.806 1.00 92.19 170 ASN A N 1
ATOM 1397 C CA . ASN A 1 170 ? -11.892 5.250 19.453 1.00 92.19 170 ASN A CA 1
ATOM 1398 C C . ASN A 1 170 ? -12.567 6.164 18.422 1.00 92.19 170 ASN A C 1
ATOM 1400 O O . ASN A 1 170 ? -13.739 6.490 18.579 1.00 92.19 170 ASN A O 1
ATOM 1404 N N . ILE A 1 171 ? -11.851 6.546 17.359 1.00 89.12 171 ILE A N 1
ATOM 1405 C CA . ILE A 1 171 ? -12.376 7.452 16.329 1.00 89.12 171 ILE A CA 1
ATOM 1406 C C . ILE A 1 171 ? -13.374 6.727 15.421 1.00 89.12 171 ILE A C 1
ATOM 1408 O O . ILE A 1 171 ? -14.469 7.214 15.188 1.00 89.12 171 ILE A O 1
ATOM 1412 N N . LEU A 1 172 ? -13.029 5.550 14.901 1.00 91.00 172 LEU A N 1
ATOM 1413 C CA . LEU A 1 172 ? -13.800 4.882 13.842 1.00 91.00 172 LEU A CA 1
ATOM 1414 C C . LEU A 1 172 ? -14.792 3.827 14.366 1.00 91.00 172 LEU A C 1
ATOM 1416 O O . LEU A 1 172 ? -15.583 3.270 13.599 1.00 91.00 172 LEU A O 1
ATOM 1420 N N . GLY A 1 173 ? -14.761 3.517 15.663 1.00 93.00 173 GLY A N 1
ATOM 1421 C CA . GLY A 1 173 ? -15.720 2.636 16.324 1.00 93.00 173 GLY A CA 1
ATOM 1422 C C . GLY A 1 173 ? -15.829 1.251 15.675 1.00 93.00 173 GLY A C 1
ATOM 1423 O O . GLY A 1 173 ? -14.844 0.524 15.517 1.00 93.00 173 GLY A O 1
ATOM 1424 N N . LYS A 1 174 ? -17.052 0.843 15.312 1.00 94.06 174 LYS A N 1
ATOM 1425 C CA . LYS A 1 174 ? -17.344 -0.487 14.735 1.00 94.06 174 LYS A CA 1
ATOM 1426 C C . LYS A 1 174 ? -16.715 -0.731 13.354 1.00 94.06 174 LYS A C 1
ATOM 1428 O O . LYS A 1 174 ? -16.497 -1.891 12.989 1.00 94.06 174 LYS A O 1
ATOM 1433 N N . HIS A 1 175 ? -16.414 0.339 12.617 1.00 94.38 175 HIS A N 1
ATOM 1434 C CA . HIS A 1 175 ? -15.840 0.259 11.273 1.00 94.38 175 HIS A CA 1
ATOM 1435 C C . HIS A 1 175 ? -14.380 -0.182 11.310 1.00 94.38 175 HIS A C 1
ATOM 1437 O O . HIS A 1 175 ? -13.927 -0.885 10.412 1.00 94.38 175 HIS A O 1
ATOM 1443 N N . TYR A 1 176 ? -13.650 0.168 12.373 1.00 96.00 176 TYR A N 1
ATOM 1444 C CA . TYR A 1 176 ? -12.245 -0.194 12.491 1.00 96.00 176 TYR A CA 1
ATOM 1445 C C . TYR A 1 176 ? -12.045 -1.653 12.886 1.00 96.00 176 TYR A C 1
ATOM 1447 O O . TYR A 1 176 ? -12.555 -2.115 13.920 1.00 96.00 176 TYR A O 1
ATOM 1455 N N . LYS A 1 177 ? -11.260 -2.352 12.064 1.00 97.06 177 LYS A N 1
ATOM 1456 C CA . LYS A 1 177 ? -10.976 -3.786 12.188 1.00 97.06 177 LYS A CA 1
ATOM 1457 C C . LYS A 1 177 ? -9.558 -4.099 12.673 1.00 97.06 177 LYS A C 1
ATOM 1459 O O . LYS A 1 177 ? -9.241 -5.256 12.932 1.00 97.06 177 LYS A O 1
ATOM 1464 N N . GLY A 1 178 ? -8.732 -3.073 12.869 1.00 96.56 178 GLY A N 1
ATOM 1465 C CA . GLY A 1 178 ? -7.377 -3.189 13.398 1.00 96.56 178 GLY A CA 1
ATOM 1466 C C . GLY A 1 178 ? -6.308 -2.848 12.368 1.00 96.56 178 GLY A C 1
ATOM 1467 O O . GLY A 1 178 ? -6.589 -2.253 11.323 1.00 96.56 178 GLY A O 1
ATOM 1468 N N . TYR A 1 179 ? -5.069 -3.240 12.665 1.00 96.50 179 TYR A N 1
ATOM 1469 C CA . TYR A 1 179 ? -3.932 -2.999 11.785 1.00 96.50 179 TYR A CA 1
ATOM 1470 C C . TYR A 1 179 ? -3.297 -4.287 11.254 1.00 96.50 179 TYR A C 1
ATOM 1472 O O . TYR A 1 179 ? -3.362 -5.354 11.871 1.00 96.50 179 TYR A O 1
ATOM 1480 N N . LYS A 1 180 ? -2.634 -4.162 10.105 1.00 96.38 180 LYS A N 1
ATOM 1481 C CA . LYS A 1 180 ? -1.687 -5.136 9.565 1.00 96.38 180 LYS A CA 1
ATOM 1482 C C . LYS A 1 180 ? -0.345 -4.449 9.353 1.00 96.38 180 LYS A C 1
ATOM 1484 O O . LYS A 1 180 ? -0.287 -3.333 8.843 1.00 96.38 180 LYS A O 1
ATOM 1489 N N . ALA A 1 181 ? 0.724 -5.120 9.759 1.00 94.88 181 ALA A N 1
ATOM 1490 C CA . ALA A 1 181 ? 2.084 -4.678 9.502 1.00 94.88 181 ALA A CA 1
ATOM 1491 C C . ALA A 1 181 ? 2.608 -5.353 8.237 1.00 94.88 181 ALA A C 1
ATOM 1493 O O . ALA A 1 181 ? 2.518 -6.574 8.105 1.00 94.88 181 ALA A O 1
ATOM 1494 N N . VAL A 1 182 ? 3.169 -4.565 7.327 1.00 94.19 182 VAL A N 1
ATOM 1495 C CA . VAL A 1 182 ? 3.808 -5.052 6.101 1.00 94.19 182 VAL A CA 1
ATOM 1496 C C . VAL A 1 182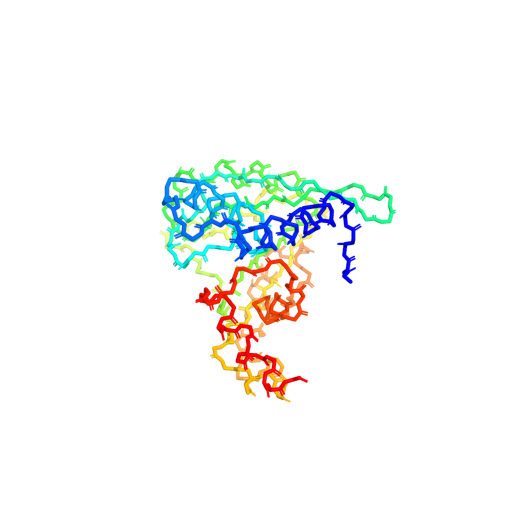 ? 5.100 -4.283 5.856 1.00 94.19 182 VAL A C 1
ATOM 1498 O O . VAL A 1 182 ? 5.272 -3.175 6.357 1.00 94.19 182 VAL A O 1
ATOM 1501 N N . SER A 1 183 ? 5.988 -4.842 5.040 1.00 91.75 183 SER A N 1
ATOM 1502 C CA . SER A 1 183 ? 7.002 -4.052 4.345 1.00 91.75 183 SER A CA 1
ATOM 1503 C C . SER A 1 183 ? 6.788 -4.215 2.846 1.00 91.75 183 SER A C 1
ATOM 1505 O O . SER A 1 183 ? 7.273 -5.164 2.225 1.00 91.75 183 SER A O 1
ATOM 1507 N N . ALA A 1 184 ? 5.990 -3.315 2.266 1.00 92.06 184 ALA A N 1
ATOM 1508 C CA . ALA A 1 184 ? 5.565 -3.423 0.872 1.00 92.06 184 ALA A CA 1
ATOM 1509 C C . ALA A 1 184 ? 6.751 -3.326 -0.099 1.00 92.06 184 ALA A C 1
ATOM 1511 O O . ALA A 1 184 ? 6.771 -4.009 -1.116 1.00 92.06 184 ALA A O 1
ATOM 1512 N N . GLN A 1 185 ? 7.770 -2.531 0.242 1.00 89.00 185 GLN A N 1
ATOM 1513 C CA . GLN A 1 185 ? 8.976 -2.392 -0.574 1.00 89.00 185 GLN A CA 1
ATOM 1514 C C . GLN A 1 185 ? 9.792 -3.691 -0.634 1.00 89.00 185 GLN A C 1
ATOM 1516 O O . GLN A 1 185 ? 10.292 -4.060 -1.692 1.00 89.00 185 GLN A O 1
ATOM 1521 N N . MET A 1 186 ? 9.900 -4.409 0.484 1.00 89.19 186 MET A N 1
ATOM 1522 C CA . MET A 1 186 ? 10.618 -5.684 0.525 1.00 89.19 186 MET A CA 1
ATOM 1523 C C . MET A 1 186 ? 9.843 -6.777 -0.214 1.00 89.19 186 MET A C 1
ATOM 1525 O O . MET A 1 186 ? 10.417 -7.517 -1.009 1.00 89.19 186 MET A O 1
ATOM 1529 N N . ALA A 1 187 ? 8.518 -6.820 -0.031 1.00 90.06 187 ALA A N 1
ATOM 1530 C CA . ALA A 1 187 ? 7.649 -7.695 -0.813 1.00 90.06 187 ALA A CA 1
ATOM 1531 C C . ALA A 1 187 ? 7.751 -7.398 -2.320 1.00 90.06 187 ALA A C 1
ATOM 1533 O O . ALA A 1 187 ? 7.800 -8.324 -3.126 1.00 90.06 187 ALA A O 1
ATOM 1534 N N . PHE A 1 188 ? 7.839 -6.121 -2.704 1.00 90.94 188 PHE A N 1
ATOM 1535 C CA . PHE A 1 188 ? 8.071 -5.713 -4.087 1.00 90.94 188 PHE A CA 1
ATOM 1536 C C . PHE A 1 188 ? 9.390 -6.278 -4.628 1.00 90.94 188 PHE A C 1
ATOM 1538 O O . PHE A 1 188 ? 9.370 -6.929 -5.670 1.00 90.94 188 PHE A O 1
ATOM 1545 N N . TYR A 1 189 ? 10.513 -6.127 -3.917 1.00 89.62 189 TYR A N 1
ATOM 1546 C CA . TYR A 1 189 ? 11.799 -6.679 -4.369 1.00 89.62 189 TYR A CA 1
ATOM 1547 C C . TYR A 1 189 ? 11.795 -8.204 -4.504 1.00 89.62 189 TYR A C 1
ATOM 1549 O O . TYR A 1 189 ? 12.380 -8.723 -5.454 1.00 89.62 189 TYR A O 1
ATOM 1557 N N . GLY A 1 190 ? 11.086 -8.916 -3.624 1.00 88.38 190 GLY A N 1
ATOM 1558 C CA . GLY A 1 190 ? 10.915 -10.367 -3.734 1.00 88.38 190 GLY A CA 1
ATOM 1559 C C . GLY A 1 190 ? 10.027 -10.819 -4.904 1.00 88.38 190 GLY A C 1
ATOM 1560 O O . GLY A 1 190 ? 10.107 -11.971 -5.319 1.00 88.38 190 GLY A O 1
ATOM 1561 N N . LEU A 1 191 ? 9.180 -9.939 -5.451 1.00 88.25 191 LEU A N 1
ATOM 1562 C CA . LEU A 1 191 ? 8.199 -10.284 -6.492 1.00 88.25 191 LEU A CA 1
ATOM 1563 C C . LEU A 1 191 ? 8.510 -9.700 -7.875 1.00 88.25 191 LEU A C 1
ATOM 1565 O O . LEU A 1 191 ? 7.974 -10.193 -8.867 1.00 88.25 191 LEU A O 1
ATOM 1569 N N . VAL A 1 192 ? 9.324 -8.648 -7.955 1.00 89.44 192 VAL A N 1
ATOM 1570 C CA . VAL A 1 192 ? 9.579 -7.891 -9.187 1.00 89.44 192 VAL A CA 1
ATOM 1571 C C . VAL A 1 192 ? 10.261 -8.756 -10.258 1.00 89.44 192 VAL A C 1
ATOM 1573 O O . VAL A 1 192 ? 11.273 -9.410 -9.989 1.00 89.44 192 VAL A O 1
ATOM 1576 N N . GLN A 1 193 ? 9.734 -8.745 -11.487 1.00 87.62 193 GLN A N 1
ATOM 1577 C CA . GLN A 1 193 ? 10.243 -9.568 -12.599 1.00 87.62 193 GLN A CA 1
ATOM 1578 C C . GLN A 1 193 ? 10.717 -8.744 -13.796 1.00 87.62 193 GLN A C 1
ATOM 1580 O O . GLN A 1 193 ? 11.671 -9.142 -14.458 1.00 87.62 193 GLN A O 1
ATOM 1585 N N . ALA A 1 194 ? 10.069 -7.614 -14.076 1.00 90.69 194 ALA A N 1
ATOM 1586 C CA . ALA A 1 194 ? 10.408 -6.735 -15.188 1.00 90.69 194 ALA A CA 1
ATOM 1587 C C . ALA A 1 194 ? 11.033 -5.452 -14.645 1.00 90.69 194 ALA A C 1
ATOM 1589 O O . ALA A 1 194 ? 10.325 -4.511 -14.299 1.00 90.69 194 ALA A O 1
ATOM 1590 N N . LEU A 1 195 ? 12.357 -5.424 -14.534 1.00 90.38 195 LEU A N 1
ATOM 1591 C CA . LEU A 1 195 ? 13.081 -4.276 -14.006 1.00 90.38 195 LEU A CA 1
ATOM 1592 C C . LEU A 1 195 ? 14.267 -3.954 -14.901 1.00 90.38 195 LEU A C 1
ATOM 1594 O O . LEU A 1 195 ? 14.961 -4.860 -15.356 1.00 90.38 195 LEU A O 1
ATOM 1598 N N . ILE A 1 196 ? 14.473 -2.669 -15.173 1.00 87.44 196 ILE A N 1
ATOM 1599 C CA . ILE A 1 196 ? 15.599 -2.221 -15.989 1.00 87.44 196 ILE A CA 1
ATOM 1600 C C . ILE A 1 196 ? 16.867 -2.339 -15.131 1.00 87.44 196 ILE A C 1
ATOM 1602 O O . ILE A 1 196 ? 16.885 -1.774 -14.029 1.00 87.44 196 ILE A O 1
ATOM 1606 N N . PRO A 1 197 ? 17.910 -3.050 -15.595 1.00 84.81 197 PRO A N 1
ATOM 1607 C CA . PRO A 1 197 ? 19.154 -3.180 -14.845 1.00 84.81 197 PRO A CA 1
ATOM 1608 C C . PRO A 1 197 ? 19.828 -1.838 -14.573 1.00 84.81 197 PRO A C 1
ATOM 1610 O O . PRO A 1 197 ? 19.573 -0.851 -15.263 1.00 84.81 197 PRO A O 1
ATOM 1613 N N . GLU A 1 198 ? 20.669 -1.802 -13.541 1.00 83.25 198 GLU A N 1
ATOM 1614 C CA . GLU A 1 198 ? 21.456 -0.630 -13.115 1.00 83.25 198 GLU A CA 1
ATOM 1615 C C . GLU A 1 198 ? 20.640 0.571 -12.601 1.00 83.25 198 GLU A C 1
ATOM 1617 O O . GLU A 1 198 ? 21.212 1.543 -12.088 1.00 83.25 198 GLU A O 1
ATOM 1622 N N . THR A 1 199 ? 19.309 0.492 -12.648 1.00 85.38 199 THR A N 1
ATOM 1623 C CA . THR A 1 199 ? 18.422 1.442 -11.973 1.00 85.38 199 THR A CA 1
ATOM 1624 C C . THR A 1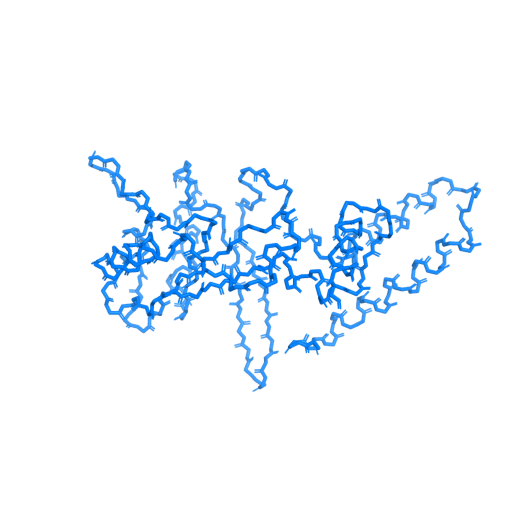 199 ? 18.537 1.333 -10.454 1.00 85.38 199 THR A C 1
ATOM 1626 O O . THR A 1 199 ? 18.982 0.325 -9.900 1.00 85.38 199 THR A O 1
ATOM 1629 N N . ASP A 1 200 ? 18.084 2.366 -9.742 1.00 84.75 200 ASP A N 1
ATOM 1630 C CA . ASP A 1 200 ? 18.059 2.355 -8.276 1.00 84.75 200 ASP A CA 1
ATOM 1631 C C . ASP A 1 200 ? 17.226 1.206 -7.705 1.00 84.75 200 ASP A C 1
ATOM 1633 O O . ASP A 1 200 ? 17.586 0.635 -6.674 1.00 84.75 200 ASP A O 1
ATOM 1637 N N . PHE A 1 201 ? 16.119 0.854 -8.363 1.00 87.12 201 PHE A N 1
ATOM 1638 C CA . PHE A 1 201 ? 15.313 -0.293 -7.965 1.00 87.12 201 PHE A CA 1
ATOM 1639 C C . PHE A 1 201 ? 16.079 -1.606 -8.145 1.00 87.12 201 PHE A C 1
ATOM 1641 O O . PHE A 1 201 ? 16.020 -2.446 -7.249 1.00 87.12 201 PHE A O 1
ATOM 1648 N N . ASP A 1 202 ? 16.815 -1.779 -9.248 1.00 88.06 202 ASP A N 1
ATOM 1649 C CA . ASP A 1 202 ? 17.598 -2.996 -9.495 1.00 88.06 202 ASP A CA 1
ATOM 1650 C C . ASP A 1 202 ? 18.730 -3.130 -8.478 1.00 88.06 202 ASP A C 1
ATOM 1652 O O . ASP A 1 202 ? 18.814 -4.131 -7.770 1.00 88.06 202 ASP A O 1
ATOM 1656 N N . LYS A 1 203 ? 19.502 -2.061 -8.262 1.00 88.56 203 LYS A N 1
ATOM 1657 C CA . LYS A 1 203 ? 20.560 -2.026 -7.238 1.00 88.56 203 LYS A CA 1
ATOM 1658 C C . LYS A 1 203 ? 20.033 -2.374 -5.844 1.00 88.56 203 LYS A C 1
ATOM 1660 O O . LYS A 1 203 ? 20.694 -3.088 -5.091 1.00 88.56 203 LYS A O 1
ATOM 1665 N N . LYS A 1 204 ? 18.850 -1.872 -5.473 1.00 88.00 204 LYS A N 1
ATOM 1666 C CA . LYS A 1 204 ? 18.215 -2.188 -4.182 1.00 88.00 204 LYS A CA 1
ATOM 1667 C C . LYS A 1 204 ? 17.701 -3.627 -4.130 1.00 88.00 204 LYS A C 1
ATOM 1669 O O . LYS A 1 204 ? 17.840 -4.260 -3.086 1.00 88.00 204 LYS A O 1
ATOM 1674 N N . LYS A 1 205 ? 17.165 -4.154 -5.236 1.00 89.25 205 LYS A N 1
ATOM 1675 C CA . LYS A 1 205 ? 16.757 -5.558 -5.358 1.00 89.25 205 LYS A CA 1
ATOM 1676 C C . LYS A 1 205 ? 17.949 -6.503 -5.190 1.00 89.25 205 LYS A C 1
ATOM 1678 O O . LYS A 1 205 ? 17.843 -7.438 -4.409 1.00 89.25 205 LYS A O 1
ATOM 1683 N N . GLN A 1 206 ? 19.078 -6.249 -5.855 1.00 88.44 206 GLN A N 1
ATOM 1684 C CA . GLN A 1 206 ? 20.273 -7.096 -5.732 1.00 88.44 206 GLN A CA 1
ATOM 1685 C C . GLN A 1 206 ? 20.773 -7.146 -4.284 1.00 88.44 206 GLN A C 1
ATOM 1687 O O . GLN A 1 206 ? 20.900 -8.223 -3.714 1.00 88.44 206 GLN A O 1
ATOM 1692 N N . LYS A 1 207 ? 20.906 -5.984 -3.630 1.00 86.81 207 LYS A N 1
ATOM 1693 C CA . LYS A 1 207 ? 21.263 -5.907 -2.200 1.00 86.81 207 LYS A CA 1
ATOM 1694 C C . LYS A 1 207 ? 20.292 -6.662 -1.290 1.00 86.81 207 LYS A C 1
ATOM 1696 O O . LYS A 1 207 ? 20.691 -7.165 -0.245 1.00 86.81 207 LYS A O 1
ATOM 1701 N N . PHE A 1 208 ? 19.008 -6.682 -1.643 1.00 86.50 208 PHE A N 1
ATOM 1702 C CA . PHE A 1 208 ? 17.999 -7.449 -0.921 1.00 86.50 208 PHE A CA 1
ATOM 1703 C C . PHE A 1 208 ? 18.209 -8.962 -1.093 1.00 86.50 208 PHE A C 1
ATOM 1705 O O . PHE A 1 208 ? 18.215 -9.673 -0.092 1.00 86.50 208 PHE A O 1
ATOM 1712 N N . LEU A 1 209 ? 18.437 -9.432 -2.322 1.00 86.12 209 LEU A N 1
ATOM 1713 C CA . LEU A 1 209 ? 18.649 -10.850 -2.645 1.00 86.12 209 LEU A CA 1
ATOM 1714 C C . LEU A 1 209 ? 20.000 -11.402 -2.164 1.00 86.12 209 LEU A C 1
ATOM 1716 O O . LEU A 1 209 ? 20.112 -12.585 -1.895 1.00 86.12 209 LEU A O 1
ATOM 1720 N N . GLU A 1 210 ? 21.027 -10.573 -1.980 1.00 85.44 210 GLU A N 1
ATOM 1721 C CA . GLU A 1 210 ? 22.291 -11.024 -1.366 1.00 85.44 210 GLU A CA 1
ATOM 1722 C C . GLU A 1 210 ? 22.109 -11.559 0.068 1.00 85.44 210 GLU A C 1
ATOM 1724 O O . GLU A 1 210 ? 22.972 -12.262 0.593 1.00 85.44 210 GLU A O 1
ATOM 1729 N N . ILE A 1 211 ? 21.008 -11.195 0.730 1.00 79.44 211 ILE A N 1
ATOM 1730 C CA . ILE A 1 211 ? 20.733 -11.546 2.126 1.00 79.44 211 ILE A CA 1
ATOM 1731 C C . ILE A 1 211 ? 19.728 -12.710 2.255 1.00 79.44 211 ILE A C 1
ATOM 1733 O O . ILE A 1 211 ? 19.698 -13.327 3.326 1.00 79.44 211 ILE A O 1
ATOM 1737 N N . PHE A 1 212 ? 18.950 -13.016 1.207 1.00 75.19 212 PHE A N 1
ATOM 1738 C CA . PHE A 1 212 ? 17.836 -13.979 1.194 1.00 75.19 212 PHE A CA 1
ATOM 1739 C C . PHE A 1 212 ? 17.915 -14.934 0.005 1.00 75.19 212 PHE A C 1
ATOM 1741 O O . PHE A 1 212 ? 17.800 -16.155 0.247 1.00 75.19 212 PHE A O 1
#

Foldseek 3Di:
DQAVDVVLVVLLVVLVVLVVCLVPPPPDPVVVNVVSVVSLCVSFPCNLPDPPDAFSDLAWDWDWDADPNDIDIDIDAHDLPDDNPRRLVRLLVDLLPALEEEAEDQALAAFDADDVVDGGSLLSSLVNHDPRYAYEYEHQHDDPALVCVVDDLDDPSVVSNVVNQVVSCVRNPPRYPGYDYDNVLLVCLVPTRRHDPPDPSNVVSVNNVVVD

Solvent-accessible surface area (backbone atoms only — not comparable to full-atom values): 12793 Å² total; per-residue (Å²): 120,100,73,80,48,65,71,56,53,52,41,38,52,48,36,53,55,52,50,57,48,53,79,73,71,41,92,89,41,71,70,62,39,50,55,51,50,55,52,46,55,72,44,26,63,64,68,83,61,75,93,77,62,85,68,77,42,86,59,73,43,79,46,81,46,75,56,96,92,42,75,51,69,51,72,51,66,40,72,73,81,65,85,56,89,83,48,51,69,62,50,51,61,50,46,60,72,35,63,64,45,76,52,74,36,70,58,50,62,58,79,68,72,37,59,96,95,43,78,20,58,65,64,55,51,51,77,44,52,52,98,78,25,37,33,34,35,34,38,38,48,82,75,93,48,66,72,67,61,78,60,62,90,72,60,91,48,54,65,44,39,52,52,21,48,48,52,48,35,69,72,42,43,88,32,39,77,46,73,45,80,46,43,64,69,60,54,43,51,77,65,65,83,33,69,62,78,88,35,75,66,39,55,51,32,52,62,42,54,78,78,105

Organism: Helicobacter pylori (NCBI:txid210)